Protein 2G0I (pdb70)

Solvent-accessible surface area: 10342 Å² total

B-factor: mean 22.36, std 9.4, range [7.79, 53.24]

Secondary structure (DSSP, 8-state):
--EEEEEEETTEEEEEEEE------HHHHHHHHHHHHH--HHHHHHHHS--PPEE---STT---EE-TT-TTTT-HHHHHHHHHHHHHHHHHHHH-TTT-EEE---/--EEEEEEETTEEEEEEEESTT--S-HHHHHHHHHHHHH--HHHHHHHHS--PPEE---GGG---EE-TT-TTTT-HHHHHHHHHHHHHHHHHHHH-TTT-EEE---

Foldseek 3Di:
DKEKEWEAEPRFTFKIKMFQLADDPPVLVVLSVLLVVLCVLQVCCVPPVVWHWDDDDRPPRDIMTGCPPTPCRVPPSNRVSVVVSVVSLVVCCVVPVVRYHYHYYD/DKEKEWEDEPRFTFKIKIFQLLDDPDDVLVVVSVLLVVLCVLQVCCVPPVVWHWDDDDNPPRDIMTGRPPPVCSVPPSNRVSVVVSVVSLVVCCVVCVVRYDYHYYD

Structure (mmCIF, N/CA/C/O backbone):
data_2G0I
#
_entry.id   2G0I
#
_cell.length_a   46.617
_cell.length_b   60.995
_cell.length_c   85.099
_cell.angle_alpha   90.00
_cell.angle_beta   90.00
_cell.angle_gamma   90.00
#
_symmetry.space_group_name_H-M   'P 21 21 21'
#
loop_
_entity.id
_entity.type
_entity.pdbx_description
1 polymer 'hypothetical protein SMU.848'
2 non-polymer 'CALCIUM ION'
3 non-polymer DI(HYDROXYETHYL)ETHER
4 water water
#
loop_
_atom_site.group_PDB
_atom_site.id
_atom_site.type_symbol
_atom_site.label_atom_id
_atom_site.label_alt_id
_atom_site.label_comp_id
_atom_site.label_asym_id
_atom_site.label_entity_id
_atom_site.label_seq_id
_atom_site.pdbx_PDB_ins_code
_atom_site.Cartn_x
_atom_site.Cartn_y
_atom_site.Cartn_z
_atom_site.occupancy
_atom_site.B_iso_or_equiv
_atom_site.auth_seq_id
_atom_site.auth_comp_id
_atom_site.auth_asym_id
_atom_site.auth_atom_id
_atom_site.pdbx_PDB_model_num
ATOM 1 N N . SER A 1 34 ? -18.019 -12.984 39.915 1.00 39.42 0 SER A N 1
ATOM 2 C CA . SER A 1 34 ? -18.322 -11.802 39.050 1.00 36.50 0 SER A CA 1
ATOM 3 C C . SER A 1 34 ? -18.986 -12.208 37.714 1.00 34.84 0 SER A C 1
ATOM 4 O O . SER A 1 34 ? -19.694 -13.228 37.650 1.00 32.69 0 SER A O 1
ATOM 15 N N . ILE A 1 36 ? -18.730 -12.286 33.203 1.00 24.70 2 ILE A N 1
ATOM 16 C CA . ILE A 1 36 ? -18.014 -12.105 31.946 1.00 21.37 2 ILE A CA 1
ATOM 17 C C . ILE A 1 36 ? -18.997 -11.580 30.907 1.00 20.09 2 ILE A C 1
ATOM 18 O O . ILE A 1 36 ? -20.075 -12.120 30.737 1.00 18.70 2 ILE A O 1
ATOM 23 N N . GLN A 1 37 ? -18.622 -10.507 30.231 1.00 19.33 3 GLN A N 1
ATOM 24 C CA . GLN A 1 37 ? -19.467 -9.957 29.179 1.00 18.80 3 GLN A CA 1
ATOM 25 C C . GLN A 1 37 ? -18.698 -10.004 27.885 1.00 15.85 3 GLN A C 1
ATOM 26 O O . GLN A 1 37 ? -17.545 -9.583 27.835 1.00 14.42 3 GLN A O 1
ATOM 32 N N . ALA A 1 38 ? -19.318 -10.550 26.847 1.00 14.43 4 ALA A N 1
ATOM 33 C CA . ALA A 1 38 ? -18.638 -10.677 25.551 1.00 12.70 4 ALA A CA 1
ATOM 34 C C . ALA A 1 38 ? -19.480 -9.967 24.529 1.00 13.41 4 ALA A C 1
ATOM 35 O O . ALA A 1 38 ? -20.684 -10.243 24.427 1.00 17.44 4 ALA A O 1
ATOM 37 N N . THR A 1 39 ? -18.848 -9.128 23.714 1.00 12.67 5 THR A N 1
ATOM 38 C CA . THR A 1 39 ? -19.563 -8.323 22.720 1.00 12.58 5 THR A CA 1
ATOM 39 C C . THR A 1 39 ? -18.931 -8.577 21.398 1.00 9.87 5 THR A C 1
ATOM 40 O O . THR A 1 39 ? -17.742 -8.286 21.212 1.00 11.32 5 THR A O 1
ATOM 44 N N . PHE A 1 40 ? -19.695 -9.170 20.493 1.00 12.01 6 PHE A N 1
ATOM 45 C CA . PHE A 1 40 ? -19.194 -9.468 19.160 1.00 11.86 6 PHE A CA 1
ATOM 46 C C . PHE A 1 40 ? -19.746 -8.417 18.190 1.00 14.93 6 PHE A C 1
ATOM 47 O O . PHE A 1 40 ? -20.917 -8.012 18.302 1.00 16.39 6 PHE A O 1
ATOM 55 N N . ILE A 1 41 ? -18.930 -8.032 17.206 1.00 12.07 7 ILE A N 1
ATOM 56 C CA . ILE A 1 41 ? -19.406 -7.148 16.160 1.00 15.35 7 ILE A CA 1
ATOM 57 C C . ILE A 1 41 ? -19.274 -7.898 14.863 1.00 13.94 7 ILE A C 1
ATOM 58 O O . ILE A 1 41 ? -18.187 -8.380 14.518 1.00 15.24 7 ILE A O 1
ATOM 63 N N . ARG A 1 42 ? -20.383 -7.998 14.137 1.00 15.33 8 ARG A N 1
ATOM 64 C CA . ARG A 1 42 ? -20.419 -8.614 12.831 1.00 18.36 8 ARG A CA 1
ATOM 65 C C . ARG A 1 42 ? -20.737 -7.512 11.798 1.00 19.57 8 ARG A C 1
ATOM 66 O O . ARG A 1 42 ? -21.671 -6.733 12.014 1.00 21.13 8 ARG A O 1
ATOM 74 N N . ARG A 1 43 ? -19.927 -7.393 10.744 1.00 18.82 9 ARG A N 1
ATOM 75 C CA . ARG A 1 43 ? -20.141 -6.339 9.720 1.00 20.98 9 ARG A CA 1
ATOM 76 C C . ARG A 1 43 ? -20.182 -6.977 8.360 1.00 22.06 9 ARG A C 1
ATOM 77 O O . ARG A 1 43 ? -19.270 -7.721 7.995 1.00 20.93 9 ARG A O 1
ATOM 85 N N . LYS A 1 44 ? -21.224 -6.668 7.588 1.00 25.02 10 LYS A N 1
ATOM 86 C CA . LYS A 1 44 ? -21.428 -7.277 6.261 1.00 27.38 10 LYS A CA 1
ATOM 87 C C . LYS A 1 44 ? -21.349 -8.828 6.281 1.00 26.70 10 LYS A C 1
ATOM 88 O O . LYS A 1 44 ? -20.795 -9.471 5.375 1.00 24.85 10 LYS A O 1
ATOM 94 N N . GLY A 1 45 ? -21.911 -9.423 7.330 1.00 26.25 11 GLY A N 1
ATOM 95 C CA . GLY A 1 45 ? -21.949 -10.866 7.443 1.00 23.96 11 GLY A CA 1
ATOM 96 C C . GLY A 1 45 ? -20.750 -11.542 8.094 1.00 25.14 11 GLY A C 1
ATOM 97 O O . GLY A 1 45 ? -20.865 -12.702 8.510 1.00 23.63 11 GLY A O 1
ATOM 98 N N . ILE A 1 46 ? -19.614 -10.841 8.185 1.00 22.01 12 ILE A N 1
ATOM 99 C CA . ILE A 1 46 ? -18.409 -11.412 8.798 1.00 18.71 12 ILE A CA 1
ATOM 100 C C . ILE A 1 46 ? -18.121 -10.908 10.223 1.00 18.37 12 ILE A C 1
ATOM 101 O O . ILE A 1 46 ? -18.348 -9.735 10.557 1.00 17.71 12 ILE A O 1
ATOM 106 N N . LEU A 1 47 ? -17.643 -11.819 11.069 1.00 16.34 13 LEU A N 1
ATOM 107 C CA . LEU A 1 47 ? -17.237 -11.454 12.421 1.00 14.09 13 LEU A CA 1
ATOM 108 C C . LEU A 1 47 ? -15.940 -10.661 12.331 1.00 14.23 13 LEU A C 1
ATOM 109 O O . LEU A 1 47 ? -14.989 -11.117 11.709 1.00 16.20 13 LEU A O 1
ATOM 114 N N . GLU A 1 48 ? -15.933 -9.497 12.979 1.00 14.34 14 GLU A N 1
ATOM 115 C CA . GLU A 1 48 ? -14.790 -8.575 12.968 1.00 15.63 14 GLU A CA 1
ATOM 116 C C . GLU A 1 48 ? -14.094 -8.356 14.294 1.00 14.62 14 GLU A C 1
ATOM 117 O O . GLU A 1 48 ? -12.868 -8.155 14.310 1.00 16.08 14 GLU A O 1
ATOM 123 N N . SER A 1 49 ? -14.843 -8.365 15.395 1.00 14.38 15 SER A N 1
ATOM 124 C CA . SER A 1 49 ? -14.208 -8.142 16.697 1.00 12.30 15 SER A CA 1
ATOM 125 C C . SER A 1 49 ? -14.946 -8.828 17.820 1.00 11.23 15 SER A C 1
ATOM 126 O O . SER A 1 49 ? -16.172 -9.042 17.740 1.00 11.26 15 SER A O 1
ATOM 129 N N . VAL A 1 50 ? -14.210 -9.144 18.882 1.00 10.30 16 VAL A N 1
ATOM 130 C CA . VAL A 1 50 ? -14.867 -9.474 20.149 1.00 11.24 16 VAL A CA 1
ATOM 131 C C . VAL A 1 50 ? -14.203 -8.724 21.305 1.00 12.78 16 VAL A C 1
ATOM 132 O O . VAL A 1 50 ? -12.974 -8.603 21.351 1.00 11.90 16 VAL A O 1
ATOM 136 N N . GLU A 1 51 ? -15.035 -8.173 22.181 1.00 14.12 17 GLU A N 1
ATOM 137 C CA . GLU A 1 51 ? -14.576 -7.519 23.381 1.00 18.26 17 GLU A CA 1
ATOM 138 C C . GLU A 1 51 ? -15.042 -8.291 24.590 1.00 17.16 17 GLU A C 1
ATOM 139 O O . GLU A 1 51 ? -16.249 -8.560 24.733 1.00 17.01 17 GLU A O 1
ATOM 145 N N . LEU A 1 52 ? -14.116 -8.655 25.470 1.00 16.69 18 LEU A N 1
ATOM 146 C CA . LEU A 1 52 ? -14.514 -9.355 26.684 1.00 16.80 18 LEU A CA 1
ATOM 147 C C . LEU A 1 52 ? -14.098 -8.593 27.929 1.00 18.36 18 LEU A C 1
ATOM 148 O O . LEU A 1 52 ? -12.972 -8.141 28.009 1.00 14.48 18 LEU A O 1
ATOM 153 N N . THR A 1 53 ? -14.982 -8.524 28.925 1.00 19.16 19 THR A N 1
ATOM 154 C CA . THR A 1 53 ? -14.602 -7.965 30.222 1.00 21.64 19 THR A CA 1
ATOM 155 C C . THR A 1 53 ? -14.914 -8.978 31.322 1.00 23.64 19 THR A C 1
ATOM 156 O O . THR A 1 53 ? -15.822 -9.773 31.179 1.00 18.98 19 THR A O 1
ATOM 160 N N . GLY A 1 54 ? -14.124 -8.999 32.398 1.00 24.76 20 GLY A N 1
ATOM 161 C CA . GLY A 1 54 ? -14.396 -9.934 33.495 1.00 30.10 20 GLY A CA 1
ATOM 162 C C . GLY A 1 54 ? -13.507 -11.160 33.551 1.00 31.94 20 GLY A C 1
ATOM 163 O O . GLY A 1 54 ? -13.536 -11.898 34.538 1.00 32.07 20 GLY A O 1
ATOM 164 N N . HIS A 1 55 ? -12.686 -11.362 32.518 1.00 35.99 21 HIS A N 1
ATOM 165 C CA . HIS A 1 55 ? -11.772 -12.516 32.448 1.00 37.79 21 HIS A CA 1
ATOM 166 C C . HIS A 1 55 ? -10.806 -12.631 33.654 1.00 39.08 21 HIS A C 1
ATOM 167 O O . HIS A 1 55 ? -10.311 -13.718 33.925 1.00 40.23 21 HIS A O 1
ATOM 174 N N . ALA A 1 56 ? -10.523 -11.526 34.351 1.00 40.06 22 ALA A N 1
ATOM 175 C CA . ALA A 1 56 ? -9.609 -11.571 35.516 1.00 42.24 22 ALA A CA 1
ATOM 176 C C . ALA A 1 56 ? -10.339 -11.483 36.857 1.00 42.51 22 ALA A C 1
ATOM 177 O O . ALA A 1 56 ? -11.046 -10.509 37.127 1.00 44.70 22 ALA A O 1
ATOM 179 N N . SER A 1 58 ? -11.867 -12.922 39.840 1.00 43.65 24 SER A N 1
ATOM 180 C CA . SER A 1 58 ? -12.334 -13.106 41.224 1.00 44.53 24 SER A CA 1
ATOM 181 C C . SER A 1 58 ? -13.818 -13.479 41.337 1.00 43.63 24 SER A C 1
ATOM 182 O O . SER A 1 58 ? -14.715 -12.666 41.078 1.00 44.26 24 SER A O 1
ATOM 185 N N . GLY A 1 59 ? -14.063 -14.719 41.739 1.00 42.35 25 GLY A N 1
ATOM 186 C CA . GLY A 1 59 ? -15.421 -15.189 42.042 1.00 39.05 25 GLY A CA 1
ATOM 187 C C . GLY A 1 59 ? -15.355 -16.481 42.829 1.00 35.96 25 GLY A C 1
ATOM 188 O O . GLY A 1 59 ? -14.286 -16.884 43.280 1.00 35.65 25 GLY A O 1
ATOM 189 N N . GLU A 1 60 ? -16.502 -17.124 42.998 1.00 33.33 26 GLU A N 1
ATOM 190 C CA . GLU A 1 60 ? -16.559 -18.459 43.549 1.00 31.71 26 GLU A CA 1
ATOM 191 C C . GLU A 1 60 ? -15.833 -19.431 42.612 1.00 30.76 26 GLU A C 1
ATOM 192 O O . GLU A 1 60 ? -15.392 -19.048 41.513 1.00 28.23 26 GLU A O 1
ATOM 198 N N . TYR A 1 61 ? -15.715 -20.676 43.066 1.00 27.18 27 TYR A N 1
ATOM 199 C CA . TYR A 1 61 ? -15.213 -21.778 42.256 1.00 26.00 27 TYR A CA 1
ATOM 200 C C . TYR A 1 61 ? -15.865 -21.872 40.849 1.00 24.99 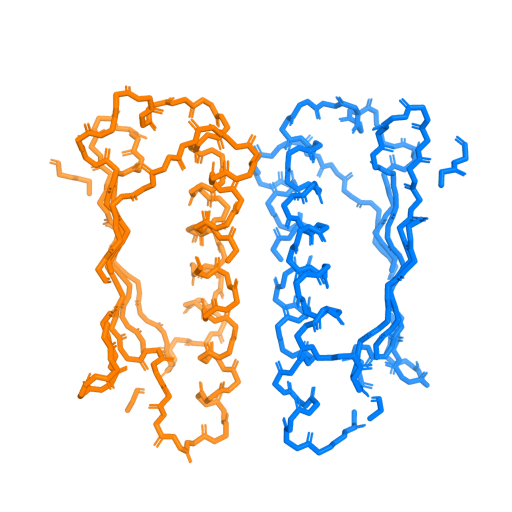27 TYR A C 1
ATOM 201 O O . TYR A 1 61 ? -15.149 -21.999 39.844 1.00 23.52 27 TYR A O 1
ATOM 210 N N . GLY A 1 62 ? -17.200 -21.841 40.813 1.00 22.23 28 GLY A N 1
ATOM 211 C CA . GLY A 1 62 ? -17.986 -21.915 39.586 1.00 21.13 28 GLY A CA 1
ATOM 212 C C . GLY A 1 62 ? -17.573 -20.846 38.587 1.00 21.64 28 GLY A C 1
ATOM 213 O O . GLY A 1 62 ? -17.551 -21.097 37.371 1.00 21.27 28 GLY A O 1
ATOM 214 N N . PHE A 1 63 ? -17.244 -19.656 39.090 1.00 20.78 29 PHE A N 1
ATOM 215 C CA . PHE A 1 63 ? -16.802 -18.585 38.210 1.00 21.81 29 PHE A CA 1
ATOM 216 C C . PHE A 1 63 ? -15.381 -18.811 37.711 1.00 22.63 29 PHE A C 1
ATOM 217 O O . PHE A 1 63 ? -15.076 -18.506 36.559 1.00 20.26 29 PHE A O 1
ATOM 225 N N . ASP A 1 64 ? -14.508 -19.303 38.586 1.00 21.18 30 ASP A N 1
ATOM 226 C CA . ASP A 1 64 ? -13.132 -19.681 38.181 1.00 21.77 30 ASP A CA 1
ATOM 227 C C . ASP A 1 64 ? -13.148 -20.665 37.017 1.00 18.74 30 ASP A C 1
ATOM 228 O O . ASP A 1 64 ? -12.300 -20.578 36.118 1.00 20.41 30 ASP A O 1
ATOM 233 N N . ILE A 1 65 ? -14.085 -21.608 37.055 1.00 15.70 31 ILE A N 1
ATOM 234 C CA . ILE A 1 65 ? -14.188 -22.664 36.032 1.00 17.94 31 ILE A CA 1
ATOM 235 C C . ILE A 1 65 ? -14.662 -22.036 34.717 1.00 16.61 31 ILE A C 1
ATOM 236 O O . ILE A 1 65 ? -14.090 -22.282 33.677 1.00 15.80 31 ILE A O 1
ATOM 241 N N . VAL A 1 66 ? -15.699 -21.210 34.787 1.00 17.24 32 VAL A N 1
ATOM 242 C CA . VAL A 1 66 ? -16.163 -20.449 33.600 1.00 18.13 32 VAL A CA 1
ATOM 243 C C . VAL A 1 66 ? -15.058 -19.528 33.040 1.00 16.98 32 VAL A C 1
ATOM 244 O O . VAL A 1 66 ? -14.832 -19.436 31.815 1.00 18.21 32 VAL A O 1
ATOM 248 N N . CYS A 1 67 ? -14.336 -18.853 33.915 1.00 15.66 33 CYS A N 1
ATOM 249 C CA A CYS A 1 67 ? -13.217 -18.019 33.494 0.50 15.61 33 CYS A CA 1
ATOM 250 C CA B CYS A 1 67 ? -13.262 -18.012 33.480 0.50 16.58 33 CYS A CA 1
ATOM 251 C C . CYS A 1 67 ? -12.182 -18.790 32.704 1.00 17.00 33 CYS A C 1
ATOM 252 O O . CYS A 1 67 ? -11.677 -18.309 31.691 1.00 15.03 33 CYS A O 1
ATOM 257 N N . ALA A 1 68 ? -11.829 -19.976 33.213 1.00 16.17 34 ALA A N 1
ATOM 258 C CA . ALA A 1 68 ? -10.873 -20.870 32.546 1.00 14.87 34 ALA A CA 1
ATOM 259 C C . ALA A 1 68 ? -11.383 -21.262 31.141 1.00 14.14 34 ALA A C 1
ATOM 260 O O . ALA A 1 68 ? -10.592 -21.250 30.177 1.00 13.42 34 ALA A O 1
ATOM 262 N N . ALA A 1 69 ? -12.668 -21.617 31.031 1.00 13.25 35 ALA A N 1
ATOM 263 C CA . ALA A 1 69 ? -13.263 -21.976 29.720 1.00 13.84 35 ALA A CA 1
ATOM 264 C C . ALA A 1 69 ? -13.163 -20.808 28.743 1.00 14.65 35 ALA A C 1
ATOM 265 O O . ALA A 1 69 ? -12.764 -20.990 27.604 1.00 13.97 35 ALA A O 1
ATOM 267 N N . VAL A 1 70 ? -13.492 -19.603 29.196 1.00 13.92 36 VAL A N 1
ATOM 268 C CA . VAL A 1 70 ? -13.471 -18.422 28.302 1.00 13.02 36 VAL A CA 1
ATOM 269 C C . VAL A 1 70 ? -12.035 -18.093 27.906 1.00 12.91 36 VAL A C 1
ATOM 270 O O . VAL A 1 70 ? -11.764 -17.840 26.728 1.00 14.79 36 VAL A O 1
ATOM 274 N N . SER A 1 71 ? -11.100 -18.118 28.869 1.00 12.49 37 SER A N 1
ATOM 275 C CA . SER A 1 71 ? -9.674 -17.805 28.570 1.00 13.20 37 SER A CA 1
ATOM 276 C C . SER A 1 71 ? -9.067 -18.817 27.583 1.00 11.45 37 SER A C 1
ATOM 277 O O . SER A 1 71 ? -8.336 -18.462 26.671 1.00 11.09 37 SER A O 1
ATOM 280 N N . THR A 1 72 ? -9.398 -20.072 27.797 1.00 11.55 38 THR A N 1
ATOM 281 C CA . THR A 1 72 ? -8.950 -21.120 26.899 1.00 11.84 38 THR A CA 1
ATOM 282 C C . THR A 1 72 ? -9.457 -20.922 25.477 1.00 10.99 38 THR A C 1
ATOM 283 O O . THR A 1 72 ? -8.663 -21.019 24.521 1.00 10.05 38 THR A O 1
ATOM 287 N N . LEU A 1 73 ? -10.748 -20.649 25.333 1.00 7.79 39 LEU A N 1
ATOM 288 C CA . LEU A 1 73 ? -11.332 -20.475 23.977 1.00 9.75 39 LEU A CA 1
ATOM 289 C C . LEU A 1 73 ? -10.711 -19.231 23.334 1.00 11.58 39 LEU A C 1
ATOM 290 O O . LE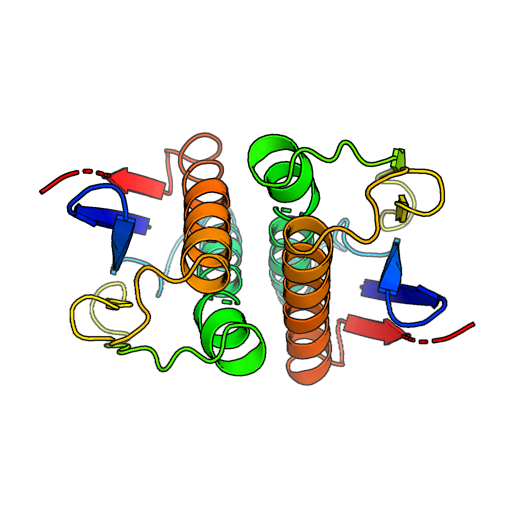U A 1 73 ? -10.367 -19.226 22.109 1.00 9.01 39 LEU A O 1
ATOM 295 N N . SER A 1 74 ? -10.554 -18.183 24.141 1.00 8.80 40 SER A N 1
ATOM 296 C CA . SER A 1 74 ? -10.004 -16.893 23.633 1.00 12.71 40 SER A CA 1
ATOM 297 C C . SER A 1 74 ? -8.587 -17.069 23.173 1.00 12.51 40 SER A C 1
ATOM 298 O O . SER A 1 74 ? -8.209 -16.611 22.077 1.00 10.66 40 SER A O 1
ATOM 309 N N . ASN A 1 76 ? -7.040 -19.876 22.336 1.00 10.85 42 ASN A N 1
ATOM 310 C CA . ASN A 1 76 ? -7.032 -20.776 21.184 1.00 11.90 42 ASN A CA 1
ATOM 311 C C . ASN A 1 76 ? -7.475 -20.103 19.863 1.00 12.42 42 ASN A C 1
ATOM 312 O O . ASN A 1 76 ? -6.916 -20.408 18.794 1.00 11.84 42 ASN A O 1
ATOM 317 N N . LEU A 1 77 ? -8.443 -19.186 19.931 1.00 12.23 43 LEU A N 1
ATOM 318 C CA . LEU A 1 77 ? -8.767 -18.377 18.740 1.00 11.47 43 LEU A CA 1
ATOM 319 C C . LEU A 1 77 ? -7.562 -17.589 18.225 1.00 12.72 43 LEU A C 1
ATOM 320 O O . LEU A 1 77 ? -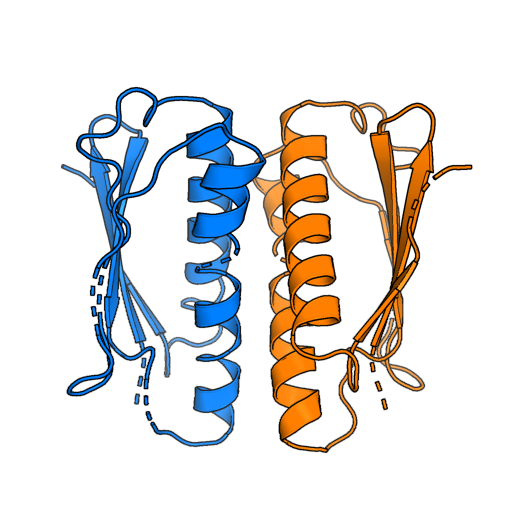7.256 -17.605 17.018 1.00 11.58 43 LEU A O 1
ATOM 325 N N . VAL A 1 78 ? -6.870 -16.889 19.128 1.00 10.82 44 VAL A N 1
ATOM 326 C CA . VAL A 1 78 ? -5.741 -16.051 18.712 1.00 11.51 44 VAL A CA 1
ATOM 327 C C . VAL A 1 78 ? -4.653 -16.915 18.124 1.00 10.86 44 VAL A C 1
ATOM 328 O O . VAL A 1 78 ? -4.085 -16.635 17.053 1.00 13.72 44 VAL A O 1
ATOM 332 N N . ASN A 1 79 ? -4.356 -17.990 18.829 1.00 13.11 45 ASN A N 1
ATOM 333 C CA . ASN A 1 79 ? -3.302 -18.910 18.398 1.00 13.61 45 ASN A CA 1
ATOM 334 C C . ASN A 1 79 ? -3.633 -19.645 17.092 1.00 14.24 45 ASN A C 1
ATOM 335 O O . ASN A 1 79 ? -2.801 -19.697 16.167 1.00 14.07 45 ASN A O 1
ATOM 340 N N . ALA A 1 80 ? -4.851 -20.157 16.996 1.00 13.71 46 ALA A N 1
ATOM 341 C CA . ALA A 1 80 ? -5.291 -20.845 15.777 1.00 13.79 46 ALA A CA 1
ATOM 342 C C . ALA A 1 80 ? -5.346 -19.873 14.577 1.00 11.72 46 ALA A C 1
ATOM 343 O O . ALA A 1 80 ? -4.974 -20.261 13.454 1.00 14.98 46 ALA A O 1
ATOM 345 N N . LEU A 1 81 ? -5.777 -18.623 14.803 1.00 11.11 47 LEU A N 1
ATOM 346 C CA . LEU A 1 81 ? -5.727 -17.607 13.739 1.00 12.97 47 LEU A CA 1
ATOM 347 C C . LEU A 1 81 ? -4.318 -17.455 13.205 1.00 14.86 47 LEU A C 1
ATOM 348 O O . LEU A 1 81 ? -4.103 -17.569 12.001 1.00 16.06 47 LEU A O 1
ATOM 353 N N . GLU A 1 82 ? -3.372 -17.218 14.097 1.00 16.07 48 GLU A N 1
ATOM 354 C CA . GLU A 1 82 ? -1.978 -17.012 13.701 1.00 19.62 48 GLU A CA 1
ATOM 355 C C . GLU A 1 82 ? -1.351 -18.242 13.027 1.00 20.23 48 GLU A C 1
ATOM 356 O O . GLU A 1 82 ? -0.809 -18.163 11.910 1.00 19.46 48 GLU A O 1
ATOM 358 N N . VAL A 1 83 ? -1.437 -19.378 13.703 1.00 18.88 49 VAL A N 1
ATOM 359 C CA . VAL A 1 83 ? -0.809 -20.640 13.263 1.00 19.75 49 VAL A CA 1
ATOM 360 C C . VAL A 1 83 ? -1.472 -21.319 12.070 1.00 19.89 49 VAL A C 1
ATOM 361 O O . VAL A 1 83 ? -0.782 -21.835 11.192 1.00 19.01 49 VAL A O 1
ATOM 365 N N . LEU A 1 84 ? -2.801 -21.329 12.042 1.00 17.92 50 LEU A N 1
ATOM 366 C CA . LEU A 1 84 ? -3.527 -22.144 11.082 1.00 18.81 50 LEU A CA 1
ATOM 367 C C . LEU A 1 84 ? -4.252 -21.363 10.005 1.00 18.98 50 LEU A C 1
ATOM 368 O O . LEU A 1 84 ? -4.628 -21.949 9.001 1.00 20.15 50 LEU A O 1
ATOM 373 N N . ALA A 1 85 ? -4.530 -20.076 10.235 1.00 18.49 51 ALA A N 1
ATOM 374 C CA . ALA A 1 85 ? -5.255 -19.319 9.243 1.00 19.95 51 ALA A CA 1
ATOM 375 C C . ALA A 1 85 ? -4.457 -18.155 8.687 1.00 20.61 51 ALA A C 1
ATOM 376 O O . ALA A 1 85 ? -5.047 -17.290 8.061 1.00 21.10 51 ALA A O 1
ATOM 378 N N . ASP A 1 86 ? -3.148 -18.114 8.951 1.00 22.14 52 ASP A N 1
ATOM 379 C CA . ASP A 1 86 ? -2.263 -17.064 8.411 1.00 26.55 52 ASP A CA 1
ATOM 380 C C . ASP A 1 86 ? -2.844 -15.679 8.687 1.00 25.85 52 ASP A C 1
ATOM 381 O O . ASP A 1 86 ? -2.902 -14.809 7.808 1.00 26.84 52 ASP A O 1
ATOM 386 N N . CYS A 1 87 ? -3.283 -15.468 9.921 1.00 25.54 53 CYS A N 1
ATOM 387 C CA . CYS A 1 87 ? -3.990 -14.240 10.249 1.00 25.37 53 CYS A CA 1
ATOM 388 C C . CYS A 1 87 ? -3.342 -13.545 11.442 1.00 27.77 53 CYS A C 1
ATOM 389 O O . CYS A 1 87 ? -3.327 -14.089 12.546 1.00 30.71 53 CYS A O 1
ATOM 392 N N . THR A 1 88 ? -2.795 -12.352 11.189 1.00 29.69 54 THR A N 1
ATOM 393 C CA . THR A 1 88 ? -2.243 -11.473 12.221 1.00 30.81 54 THR A CA 1
ATOM 394 C C . THR A 1 88 ? -3.395 -10.845 13.016 1.00 27.60 54 THR A C 1
ATOM 395 O O . THR A 1 88 ? -4.293 -10.272 12.436 1.00 30.03 54 THR A O 1
ATOM 399 N N . VAL A 1 89 ? -3.431 -11.024 14.324 1.00 24.07 55 VAL A N 1
ATOM 400 C CA . VAL A 1 89 ? -4.537 -10.458 15.095 1.00 19.98 55 VAL A CA 1
ATOM 401 C C . VAL A 1 89 ? -4.113 -9.189 15.806 1.00 18.10 55 VAL A C 1
ATOM 402 O O . VAL A 1 89 ? -2.984 -9.113 16.290 1.00 17.02 55 VAL A O 1
ATOM 406 N N . SER A 1 90 ? -5.007 -8.199 15.893 1.00 15.44 56 SER A N 1
ATOM 407 C CA . SER A 1 90 ? -4.802 -7.120 16.837 1.00 14.82 56 SER A CA 1
ATOM 408 C C . SER A 1 90 ? -5.451 -7.539 18.168 1.00 15.36 56 SER A C 1
ATOM 409 O O . SER A 1 90 ? -6.623 -8.016 18.194 1.00 15.79 56 SER A O 1
ATOM 412 N N . LEU A 1 91 ? -4.701 -7.384 19.258 1.00 12.94 57 LEU A N 1
ATOM 413 C CA . LEU A 1 91 ? -5.155 -7.870 20.593 1.00 12.95 57 LEU A CA 1
ATOM 414 C C . LEU A 1 91 ? -4.730 -6.868 21.648 1.00 15.59 57 LEU A C 1
ATOM 415 O O . LEU A 1 91 ? -3.5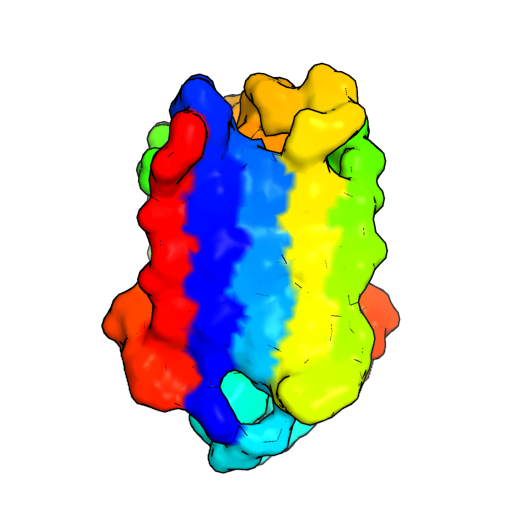30 -6.545 21.734 1.00 13.76 57 LEU A O 1
ATOM 420 N N . GLN A 1 92 ? -5.726 -6.314 22.365 1.00 15.84 58 GLN A N 1
ATOM 421 C CA A GLN A 1 92 ? -5.490 -5.491 23.546 0.50 17.46 58 GLN A CA 1
ATOM 422 C CA B GLN A 1 92 ? -5.525 -5.458 23.549 0.50 16.80 58 GLN A CA 1
ATOM 423 C C . GLN A 1 92 ? -5.940 -6.276 24.770 1.00 17.72 58 GLN A C 1
ATOM 424 O O . GLN A 1 92 ? -7.028 -6.846 24.792 1.00 16.56 58 GLN A O 1
ATOM 443 N N . ASP A 1 94 ? -5.763 -6.256 29.275 1.00 24.17 60 ASP A N 1
ATOM 444 C CA . ASP A 1 94 ? -5.314 -5.699 30.553 1.00 27.87 60 ASP A CA 1
ATOM 445 C C . ASP A 1 94 ? -5.995 -6.393 31.725 1.00 29.94 60 ASP A C 1
ATOM 446 O O . ASP A 1 94 ? -7.056 -6.987 31.558 1.00 25.89 60 ASP A O 1
ATOM 451 N N . GLU A 1 95 ? -5.354 -6.359 32.895 1.00 32.57 61 GLU A N 1
ATOM 452 C CA . GLU A 1 95 ? -5.833 -7.105 34.074 1.00 36.61 61 GLU A CA 1
ATOM 453 C C . GLU A 1 95 ? -6.649 -6.250 35.035 1.00 37.54 61 GLU A C 1
ATOM 454 O O . GLU A 1 95 ? -7.087 -6.728 36.085 1.00 40.28 61 GLU A O 1
ATOM 460 N N . PHE A 1 96 ? -6.849 -4.990 34.676 1.00 39.23 62 PHE A N 1
ATOM 461 C CA . PHE A 1 96 ? -7.474 -4.015 35.565 1.00 40.58 62 PHE A CA 1
ATOM 462 C C . PHE A 1 96 ? -8.977 -4.139 35.707 1.00 41.08 62 PHE A C 1
ATOM 463 O O . PHE A 1 96 ? -9.675 -4.505 34.750 1.00 39.61 62 PHE A O 1
ATOM 464 N N . ASP A 1 97 ? -9.460 -3.803 36.911 1.00 41.27 63 ASP A N 1
ATOM 465 C CA . ASP A 1 97 ? -10.892 -3.804 37.269 1.00 40.94 63 ASP A CA 1
ATOM 466 C C . ASP A 1 97 ? -11.710 -4.863 36.506 1.00 38.47 63 ASP A C 1
ATOM 467 O O . ASP A 1 97 ? -12.550 -4.536 35.668 1.00 38.71 63 ASP A O 1
ATOM 472 N N . GLY A 1 98 ? -11.434 -6.134 36.788 1.00 35.27 64 GLY A N 1
ATOM 473 C CA . GLY A 1 98 ? -12.152 -7.228 36.149 1.00 32.11 64 GLY A CA 1
ATOM 474 C C . GLY A 1 98 ? -11.463 -7.794 34.906 1.00 31.26 64 GLY A C 1
ATOM 475 O O . GLY A 1 98 ? -11.684 -8.958 34.535 1.00 28.54 64 GLY A O 1
ATOM 476 N N . GLY A 1 99 ? -10.632 -6.979 34.262 1.00 27.62 65 GLY A N 1
ATOM 477 C CA . GLY A 1 99 ? -9.862 -7.463 33.106 1.00 25.69 65 GLY A CA 1
ATOM 478 C C . GLY A 1 99 ? -10.579 -7.101 31.822 1.00 24.68 65 GLY A C 1
ATOM 479 O O . GLY A 1 99 ? -11.813 -6.976 31.794 1.00 22.98 65 GLY A O 1
ATOM 480 N N . TYR A 1 100 ? -9.807 -6.917 30.758 1.00 21.57 66 TYR A N 1
ATOM 481 C CA . TYR A 1 100 ? -10.350 -6.509 29.464 1.00 20.17 66 TYR A CA 1
ATOM 482 C C . TYR A 1 100 ? -9.562 -7.208 28.357 1.00 21.00 66 TYR A C 1
ATOM 483 O O . TYR A 1 100 ? -8.338 -7.351 28.446 1.00 17.50 66 TYR A O 1
ATOM 500 N N . LYS A 1 102 ? -9.734 -7.376 23.896 1.00 15.58 68 LYS A N 1
ATOM 501 C CA . LYS A 1 102 ? -10.361 -7.131 22.596 1.00 15.56 68 LYS A CA 1
ATOM 502 C C . LYS A 1 102 ? -9.512 -7.737 21.470 1.00 16.22 68 LYS A C 1
ATOM 503 O O . LYS A 1 102 ? -8.320 -7.398 21.338 1.00 14.27 68 LYS A O 1
ATOM 509 N N . ILE A 1 103 ? -10.131 -8.628 20.682 1.00 12.93 69 ILE A N 1
ATOM 510 C CA . ILE A 1 103 ? -9.542 -9.210 19.504 1.00 13.45 69 ILE A CA 1
ATOM 511 C C . ILE A 1 103 ? -10.232 -8.497 18.362 1.00 12.56 69 ILE A C 1
ATOM 512 O O . ILE A 1 103 ? -11.462 -8.539 18.246 1.00 12.57 69 ILE A O 1
ATOM 517 N N . ASP A 1 104 ? -9.447 -7.826 17.538 1.00 14.27 70 ASP A N 1
ATOM 518 C CA . ASP A 1 104 ? -10.000 -6.995 16.483 1.00 16.56 70 ASP A CA 1
ATOM 519 C C . ASP A 1 104 ? -9.364 -7.299 15.122 1.00 18.00 70 ASP A C 1
ATOM 520 O O . ASP A 1 104 ? -8.157 -7.150 14.943 1.00 18.04 70 ASP A O 1
ATOM 525 N N . LEU A 1 105 ? -10.182 -7.779 14.181 1.00 16.50 71 LEU A N 1
ATOM 526 C CA . LEU A 1 105 ? -9.758 -8.054 12.824 1.00 17.75 71 LEU A CA 1
ATOM 527 C C . LEU A 1 105 ? -10.195 -6.964 11.848 1.00 17.75 71 LEU A C 1
ATOM 528 O O . LEU A 1 105 ? -9.999 -7.112 10.654 1.00 18.85 71 LEU A O 1
ATOM 533 N N . SER A 1 106 ? -10.793 -5.885 12.348 1.00 20.36 72 SER A N 1
ATOM 534 C CA . SER A 1 106 ? -11.420 -4.874 11.469 1.00 23.33 72 SER A CA 1
ATOM 535 C C . SER A 1 106 ? -10.492 -4.342 10.388 1.00 24.40 72 SER A C 1
ATOM 536 O O . SER A 1 106 ? -10.933 -4.090 9.264 1.00 23.83 72 SER A O 1
ATOM 539 N N . TYR A 1 107 ? -9.204 -4.211 10.710 1.00 26.26 73 TYR A N 1
ATOM 540 C CA . TYR A 1 107 ? -8.192 -3.677 9.780 1.00 29.23 73 TYR A CA 1
ATOM 541 C C . TYR A 1 107 ? -7.305 -4.748 9.161 1.00 28.92 73 TYR A C 1
ATOM 542 O O . TYR A 1 107 ? -6.361 -4.441 8.429 1.00 29.10 73 TYR A O 1
ATOM 551 N N . ILE A 1 108 ? -7.623 -6.010 9.438 1.00 26.87 74 ILE A N 1
ATOM 552 C CA . ILE A 1 108 ? -6.799 -7.114 8.956 1.00 26.20 74 ILE A CA 1
ATOM 553 C C . ILE A 1 108 ? -7.240 -7.529 7.558 1.00 27.64 74 ILE A C 1
ATOM 554 O O . ILE A 1 108 ? -8.425 -7.716 7.293 1.00 25.73 74 ILE A O 1
ATOM 559 N N . THR A 1 109 ? -6.248 -7.662 6.679 1.00 29.51 75 THR A N 1
ATOM 560 C CA . THR A 1 109 ? -6.451 -7.768 5.232 1.00 30.80 75 THR A CA 1
ATOM 561 C C . THR A 1 109 ? -7.271 -9.006 4.841 1.00 30.54 75 THR A C 1
ATOM 562 O O . THR A 1 109 ? -8.124 -8.970 3.946 1.00 29.37 75 THR A O 1
ATOM 566 N N . ASN A 1 110 ? -7.014 -10.107 5.526 1.00 27.82 76 ASN A N 1
ATOM 567 C CA . ASN A 1 110 ? -7.702 -11.329 5.178 1.00 27.01 76 ASN A CA 1
ATOM 568 C C . ASN A 1 110 ? -8.756 -11.716 6.224 1.00 25.38 76 ASN A C 1
ATOM 569 O O . ASN A 1 110 ? -9.023 -12.897 6.423 1.00 22.69 76 ASN A O 1
ATOM 574 N N . LYS A 1 111 ? -9.337 -10.706 6.876 1.00 23.00 77 LYS A N 1
ATOM 575 C CA . LYS A 1 111 ? -10.443 -10.897 7.823 1.00 22.04 77 LYS A CA 1
ATOM 576 C C . LYS A 1 111 ? -11.616 -11.707 7.268 1.00 22.99 77 LYS A C 1
ATOM 577 O O . LYS A 1 111 ? -12.265 -12.424 8.026 1.00 21.10 77 LYS A O 1
ATOM 583 N N . SER A 1 112 ? -11.887 -11.643 5.956 1.00 21.46 78 SER A N 1
ATOM 584 C CA . SER A 1 112 ? -13.066 -12.339 5.424 1.00 21.76 78 SER A CA 1
ATOM 585 C C . SER A 1 112 ? -12.718 -13.747 4.882 1.00 22.27 78 SER A C 1
ATOM 586 O O . SER A 1 112 ? -13.566 -14.453 4.317 1.00 24.02 78 SER A O 1
ATOM 589 N N . ASP A 1 113 ? -11.469 -14.149 5.092 1.00 21.20 79 ASP A N 1
ATOM 590 C CA A ASP A 1 113 ? -10.999 -15.466 4.725 0.60 20.90 79 ASP A CA 1
ATOM 591 C CA B ASP A 1 113 ? -10.993 -15.476 4.722 0.40 20.23 79 ASP A CA 1
ATOM 592 C C . ASP A 1 113 ? -11.868 -16.544 5.376 1.00 20.99 79 ASP A C 1
ATOM 593 O O . ASP A 1 113 ? -12.273 -16.418 6.537 1.00 19.06 79 ASP A O 1
ATOM 602 N N . GLU A 1 114 ? -12.146 -17.603 4.623 1.00 19.61 80 GLU A N 1
ATOM 603 C CA . GLU A 1 114 ? -12.898 -18.731 5.101 1.00 19.72 80 GLU A CA 1
ATOM 604 C C . GLU A 1 114 ? -12.317 -19.413 6.348 1.00 17.98 80 GLU A C 1
ATOM 605 O O . GLU A 1 114 ? -13.067 -19.819 7.231 1.00 16.51 80 GLU A O 1
ATOM 611 N N . LYS A 1 115 ? -11.006 -19.561 6.426 1.00 17.01 81 LYS A N 1
ATOM 612 C CA . LYS A 1 115 ? -10.427 -20.230 7.611 1.00 16.14 81 LYS A CA 1
ATOM 613 C C . LYS A 1 115 ? -10.518 -19.306 8.810 1.00 17.23 81 LYS A C 1
ATOM 614 O O . LYS A 1 115 ? -10.774 -19.763 9.926 1.00 16.98 81 LYS A O 1
ATOM 620 N N . VAL A 1 116 ? -10.296 -18.014 8.576 1.00 13.97 82 VAL A N 1
ATOM 621 C CA . VAL A 1 116 ? -10.403 -17.007 9.615 1.00 15.65 82 VAL A CA 1
ATOM 622 C C . VAL A 1 116 ? -11.816 -17.005 10.207 1.00 15.76 82 VAL A C 1
ATOM 623 O O . VAL A 1 116 ? -11.979 -17.068 11.428 1.00 13.57 82 VAL A O 1
ATOM 627 N N . GLN A 1 117 ? -12.826 -16.957 9.330 1.00 14.30 83 GLN A N 1
ATOM 628 C CA . GLN A 1 117 ? -14.213 -16.854 9.732 1.00 15.40 83 GLN A CA 1
ATOM 629 C C . GLN A 1 117 ? -14.698 -18.139 10.394 1.00 13.79 83 GLN A C 1
ATOM 630 O O . GLN A 1 117 ? -15.452 -18.085 11.346 1.00 12.44 83 GLN A O 1
ATOM 636 N N . LEU A 1 118 ? -14.162 -19.275 9.971 1.00 11.65 84 LEU A N 1
ATOM 637 C CA . LEU A 1 118 ? -14.521 -20.532 10.605 1.00 12.38 84 LEU A CA 1
ATOM 638 C C . LEU A 1 118 ? -14.079 -20.584 12.046 1.00 11.59 84 LEU A C 1
ATOM 639 O O . LEU A 1 118 ? -14.852 -21.001 12.899 1.00 13.03 84 LEU A O 1
ATOM 644 N N . LEU A 1 119 ? -12.819 -20.233 12.293 1.00 9.52 85 LEU A N 1
ATOM 645 C CA . LEU A 1 119 ? -12.280 -20.230 13.647 1.00 9.74 85 LEU A CA 1
ATOM 646 C C . LEU A 1 119 ? -13.038 -19.219 14.521 1.00 10.08 85 LEU A C 1
ATOM 647 O O . LEU A 1 119 ? -13.374 -19.499 15.678 1.00 11.18 85 LEU A O 1
ATOM 652 N N . PHE A 1 120 ? -13.349 -18.057 13.953 1.00 10.47 86 PHE A N 1
ATOM 653 C CA . PHE A 1 120 ? -14.075 -17.032 14.695 1.00 12.21 86 PHE A CA 1
ATOM 654 C C . PHE A 1 120 ? -15.495 -17.517 15.033 1.00 10.98 86 PHE A C 1
ATOM 655 O O . PHE A 1 120 ? -15.982 -17.319 16.147 1.00 13.85 86 PHE A O 1
ATOM 663 N N . GLU A 1 121 ? -16.170 -18.136 14.064 1.00 13.31 87 GLU A N 1
ATOM 664 C CA . GLU A 1 121 ? -17.500 -18.708 14.307 1.00 12.95 87 GLU A CA 1
ATOM 665 C C . GLU A 1 121 ? -17.466 -19.779 15.380 1.00 11.91 87 GLU A C 1
ATOM 666 O O . GLU A 1 121 ? -18.400 -19.851 16.165 1.00 10.58 87 GLU A O 1
ATOM 672 N N . ALA A 1 122 ? -16.435 -20.637 15.366 1.00 11.47 88 ALA A N 1
ATOM 673 C CA . ALA A 1 122 ? -16.292 -21.696 16.404 1.00 11.02 88 ALA A CA 1
ATOM 674 C C . ALA A 1 122 ? -16.151 -21.053 17.772 1.00 8.98 88 ALA A C 1
ATOM 675 O O . ALA A 1 122 ? -16.726 -21.517 18.737 1.00 9.85 88 ALA A O 1
ATOM 677 N N . PHE A 1 123 ? -15.341 -20.007 17.850 1.00 9.95 89 PHE A N 1
ATOM 678 C CA . PHE A 1 123 ? -15.155 -19.271 19.093 1.00 10.11 89 PHE A CA 1
ATOM 679 C C . PHE A 1 123 ? -16.523 -18.719 19.553 1.00 10.05 89 PHE A C 1
ATOM 680 O O . PHE A 1 123 ? -16.897 -18.860 20.705 1.00 9.95 89 PHE A O 1
ATOM 688 N N . LEU A 1 124 ? -17.256 -18.109 18.633 1.00 9.13 90 LEU A N 1
ATOM 689 C CA . LEU A 1 124 ? -18.579 -17.559 18.943 1.00 11.95 90 LEU A CA 1
ATOM 690 C C . LEU A 1 124 ? -19.542 -18.643 19.461 1.00 9.99 90 LEU A C 1
ATOM 691 O O . LEU A 1 124 ? -20.329 -18.408 20.405 1.00 11.19 90 LEU A O 1
ATOM 696 N N . LEU A 1 125 ? -19.468 -19.815 18.841 1.00 12.20 91 LEU A N 1
ATOM 697 C CA . LEU A 1 125 ? -20.261 -20.952 19.279 1.00 14.69 91 LEU A CA 1
ATOM 698 C C . LEU A 1 125 ? -19.957 -21.331 20.717 1.00 13.14 91 LEU A C 1
ATOM 699 O O . LEU A 1 125 ? -20.871 -21.568 21.490 1.00 13.14 91 LEU A O 1
ATOM 704 N N . GLY A 1 126 ? -18.685 -21.419 21.076 1.00 12.95 92 GLY A N 1
ATOM 705 C CA . GLY A 1 126 ? -18.313 -21.795 22.450 1.00 13.35 92 GLY A CA 1
ATOM 706 C C . GLY A 1 126 ? -18.746 -20.807 23.516 1.00 13.88 92 GLY A C 1
ATOM 707 O O . GLY A 1 126 ? -19.233 -21.214 24.616 1.00 14.23 92 GLY A O 1
ATOM 708 N N . ILE A 1 127 ? -18.558 -19.520 23.210 1.00 10.48 93 ILE A N 1
ATOM 709 C CA . ILE A 1 127 ? -18.988 -18.419 24.084 1.00 11.08 93 ILE A CA 1
ATOM 710 C C . ILE A 1 127 ? -20.510 -18.440 24.227 1.00 11.51 93 ILE A C 1
ATOM 711 O O . ILE A 1 127 ? -21.037 -18.298 25.349 1.00 12.77 93 ILE A O 1
ATOM 716 N N . THR A 1 128 ? -21.207 -18.615 23.114 1.00 10.53 94 THR A N 1
ATOM 717 C CA . THR A 1 128 ? -22.678 -18.691 23.138 1.00 13.60 94 THR A CA 1
ATOM 718 C C . THR A 1 128 ? -23.125 -19.874 24.013 1.00 15.62 94 THR A C 1
ATOM 719 O O . THR A 1 128 ? -23.994 -19.706 24.886 1.00 15.70 94 THR A O 1
ATOM 723 N N . ASN A 1 129 ? -22.497 -21.044 23.859 1.00 15.56 95 ASN A N 1
ATOM 724 C CA A ASN A 1 129 ? -22.853 -22.165 24.733 0.50 17.26 95 ASN A CA 1
ATOM 725 C CA B ASN A 1 129 ? -22.777 -22.205 24.746 0.50 17.92 95 ASN A CA 1
ATOM 726 C C . ASN A 1 129 ? -22.643 -21.898 26.232 1.00 16.96 95 ASN A C 1
ATOM 727 O O . ASN A 1 129 ? -23.496 -22.270 27.068 1.00 17.41 95 ASN A O 1
ATOM 736 N N . LEU A 1 130 ? -21.562 -21.221 26.585 1.00 17.08 96 LEU A N 1
ATOM 737 C CA . LEU A 1 130 ? -21.340 -20.795 27.967 1.00 18.59 96 LEU A CA 1
ATOM 738 C C . LEU A 1 130 ? -22.384 -19.793 28.460 1.00 18.62 96 LEU A C 1
ATOM 739 O O . LEU A 1 130 ? -22.846 -19.898 29.584 1.00 19.63 96 LEU A O 1
ATOM 744 N N . ALA A 1 131 ? -22.721 -18.809 27.628 1.00 17.57 97 ALA A N 1
ATOM 745 C CA . ALA A 1 131 ? -23.823 -17.884 27.916 1.00 19.00 97 ALA A CA 1
ATOM 746 C C . ALA A 1 131 ? -25.149 -18.606 28.189 1.00 18.75 97 ALA A C 1
ATOM 747 O O . ALA A 1 131 ? -25.927 -18.178 29.043 1.00 21.14 97 ALA A O 1
ATOM 749 N N . GLU A 1 132 ? -25.419 -19.678 27.452 1.00 20.40 98 GLU A N 1
ATOM 750 C CA . GLU A 1 132 ? -26.670 -20.444 27.574 1.00 21.39 98 GLU A CA 1
ATOM 751 C C . GLU A 1 132 ? -26.689 -21.336 28.811 1.00 21.59 98 GLU A C 1
ATOM 752 O O . GLU A 1 132 ? -27.712 -21.487 29.480 1.00 21.95 98 GLU A O 1
ATOM 758 N N . ASN A 1 133 ? -25.541 -21.919 29.103 1.00 21.41 99 ASN A N 1
ATOM 759 C CA . ASN A 1 133 ? -25.393 -22.889 30.159 1.00 22.30 99 ASN A CA 1
ATOM 760 C C . ASN A 1 133 ? -25.107 -22.226 31.470 1.00 21.44 99 ASN A C 1
ATOM 761 O O . ASN A 1 133 ? -25.484 -22.753 32.519 1.00 19.92 99 ASN A O 1
ATOM 766 N N . SER A 1 134 ? -24.433 -21.078 31.415 1.00 19.48 100 SER A N 1
ATOM 767 C CA . SER A 1 134 ? -23.989 -20.348 32.609 1.00 20.34 100 SER A CA 1
ATOM 768 C C . SER A 1 134 ? -24.350 -18.845 32.617 1.00 19.71 100 SER A C 1
ATOM 769 O O . SER A 1 134 ? -23.478 -18.018 32.828 1.00 17.75 100 SER A O 1
ATOM 772 N N . PRO A 1 135 ? -25.641 -18.497 32.426 1.00 21.17 101 PRO A N 1
ATOM 773 C CA . PRO A 1 135 ? -26.064 -17.091 32.375 1.00 21.44 101 PRO A CA 1
ATOM 774 C C . PRO A 1 135 ? -25.767 -16.309 33.652 1.00 22.85 101 PRO A C 1
ATOM 775 O O . PRO A 1 135 ? -25.624 -15.082 33.613 1.00 20.91 101 PRO A O 1
ATOM 779 N N . GLU A 1 136 ? -25.633 -17.013 34.779 1.00 21.71 102 GLU A N 1
ATOM 780 C CA . GLU A 1 136 ? -25.272 -16.345 36.014 1.00 23.16 102 GLU A CA 1
ATOM 781 C C . GLU A 1 136 ? -23.848 -15.780 35.971 1.00 22.47 102 GLU A C 1
ATOM 782 O O . GLU A 1 136 ? -23.492 -14.877 36.777 1.00 21.13 102 GLU A O 1
ATOM 788 N N . PHE A 1 137 ? -23.042 -16.273 35.020 1.00 19.09 103 PHE A N 1
ATOM 789 C CA . PHE A 1 137 ? -21.636 -15.883 34.930 1.00 19.74 103 PHE A CA 1
ATOM 790 C C . PHE A 1 137 ? -21.206 -15.266 33.577 1.00 17.14 103 PHE A C 1
ATOM 791 O O . PHE A 1 137 ? -20.128 -14.683 33.490 1.00 17.73 103 PHE A O 1
ATOM 799 N N . VAL A 1 138 ? -22.021 -15.426 32.541 1.00 18.78 104 VAL A N 1
ATOM 800 C CA . VAL A 1 138 ? -21.627 -14.975 31.196 1.00 17.99 104 VAL A CA 1
ATOM 801 C C . VAL A 1 138 ? -22.791 -14.326 30.493 1.00 17.68 104 VAL A C 1
ATOM 802 O O . VAL A 1 138 ? -23.862 -14.887 30.457 1.00 18.60 104 VAL A O 1
ATOM 806 N N . THR A 1 139 ? -22.555 -13.172 29.881 1.00 16.46 105 THR A N 1
ATOM 807 C CA . THR A 1 139 ? -23.587 -12.518 29.062 1.00 16.38 105 THR A CA 1
ATOM 808 C C . THR A 1 139 ? -22.964 -12.197 27.728 1.00 16.21 105 THR A C 1
ATOM 809 O O . THR A 1 139 ? -21.860 -11.667 27.711 1.00 18.07 105 THR A O 1
ATOM 813 N N . ALA A 1 140 ? -23.673 -12.505 26.637 1.00 15.25 106 ALA A N 1
ATOM 814 C CA . ALA A 1 140 ? -23.171 -12.269 25.266 1.00 16.28 106 ALA A CA 1
ATOM 815 C C . ALA A 1 140 ? -24.054 -11.302 24.509 1.00 17.43 106 ALA A C 1
ATOM 816 O O . ALA A 1 140 ? -25.302 -11.402 24.584 1.00 16.82 106 ALA A O 1
ATOM 818 N N . LYS A 1 141 ? -23.415 -10.383 23.765 1.00 15.17 107 LYS A N 1
ATOM 819 C CA . LYS A 1 141 ? -24.094 -9.537 22.795 1.00 16.48 107 LYS A CA 1
ATOM 820 C C . LYS A 1 141 ? -23.445 -9.750 21.463 1.00 16.79 107 LYS A C 1
ATOM 821 O O . LYS A 1 141 ? -22.210 -9.678 21.322 1.00 13.38 107 LYS A O 1
ATOM 827 N N . ILE A 1 142 ? -24.288 -10.009 20.476 1.00 16.10 108 ILE A N 1
ATOM 828 C CA . ILE A 1 142 ? -23.861 -10.035 19.093 1.00 19.72 108 ILE A CA 1
ATOM 829 C C . ILE A 1 142 ? -24.524 -8.866 18.400 1.00 21.67 108 ILE A C 1
ATOM 830 O O . ILE A 1 142 ? -25.750 -8.750 18.431 1.00 18.64 108 ILE A O 1
ATOM 843 N N . THR A 1 144 ? -24.838 -6.639 14.823 1.00 33.23 110 THR A N 1
ATOM 844 C CA . THR A 1 144 ? -24.520 -6.429 13.419 1.00 37.18 110 THR A CA 1
ATOM 845 C C . THR A 1 144 ? -24.366 -4.938 13.180 1.00 40.27 110 THR A C 1
ATOM 846 O O . THR A 1 144 ? -25.114 -4.130 13.735 1.00 42.76 110 THR A O 1
ATOM 850 N N . GLN A 1 145 ? -23.376 -4.571 12.375 1.00 43.00 111 GLN A N 1
ATOM 851 C CA . GLN A 1 145 ? -23.222 -3.198 11.932 1.00 44.50 111 GLN A CA 1
ATOM 852 C C . GLN A 1 145 ? -23.010 -3.170 10.425 1.00 45.63 111 GLN A C 1
ATOM 853 O O . GLN A 1 145 ? -23.220 -4.178 9.738 1.00 46.99 111 GLN A O 1
ATOM 860 N N . SER B 1 34 ? -3.580 -37.644 39.300 1.00 39.93 0 SER B N 1
ATOM 861 C CA . SER B 1 34 ? -4.489 -37.155 38.209 1.00 37.93 0 SER B CA 1
ATOM 862 C C . SER B 1 34 ? -3.743 -36.494 37.040 1.00 36.97 0 SER B C 1
ATOM 863 O O . SER B 1 34 ? -2.878 -35.613 37.226 1.00 35.47 0 SER B O 1
ATOM 874 N N . ILE B 1 36 ? -4.318 -35.755 32.608 1.00 21.71 2 ILE B N 1
ATOM 875 C CA . ILE B 1 36 ? -5.069 -35.899 31.344 1.00 18.33 2 ILE B CA 1
ATOM 876 C C . ILE B 1 36 ? -4.109 -36.453 30.298 1.00 14.65 2 ILE B C 1
ATOM 877 O O . ILE B 1 36 ? -3.017 -35.940 30.139 1.00 14.52 2 ILE B O 1
ATOM 882 N N . GLN B 1 37 ? -4.511 -37.507 29.580 1.00 16.55 3 GLN B N 1
ATOM 883 C CA . GLN B 1 37 ? -3.721 -38.048 28.486 1.00 18.17 3 GLN B CA 1
ATOM 884 C C . GLN B 1 37 ? -4.548 -37.946 27.202 1.00 16.40 3 GLN B C 1
ATOM 885 O O . GLN B 1 37 ? -5.662 -38.440 27.152 1.00 17.70 3 GLN B O 1
ATOM 891 N N . ALA B 1 38 ? -4.005 -37.261 26.208 1.00 13.90 4 ALA B N 1
ATOM 892 C CA . ALA B 1 38 ? -4.615 -37.179 24.903 1.00 12.90 4 ALA B CA 1
ATOM 893 C C . ALA B 1 38 ? -3.762 -37.928 23.854 1.00 15.17 4 ALA B C 1
ATOM 894 O O . ALA B 1 38 ? -2.534 -37.759 23.831 1.00 16.02 4 ALA B O 1
ATOM 896 N N . THR B 1 39 ? -4.414 -38.713 22.987 1.00 13.05 5 THR B N 1
ATOM 897 C CA . THR B 1 39 ? -3.729 -39.487 21.928 1.00 12.64 5 THR B CA 1
ATOM 898 C C . THR B 1 39 ? -4.419 -39.172 20.625 1.00 12.54 5 THR B C 1
ATOM 899 O O . THR B 1 39 ? -5.623 -39.479 20.454 1.00 11.12 5 THR B O 1
ATOM 903 N N . PHE B 1 40 ? -3.688 -38.487 19.751 1.00 11.28 6 PHE B N 1
ATOM 904 C CA . PHE B 1 40 ? -4.178 -38.139 18.408 1.00 10.50 6 PHE B CA 1
ATOM 905 C C . PHE B 1 40 ? -3.621 -39.141 17.409 1.00 12.97 6 PHE B C 1
ATOM 906 O O . PHE B 1 40 ? -2.432 -39.494 17.440 1.00 12.27 6 PHE B O 1
ATOM 914 N N . ILE B 1 41 ? -4.466 -39.555 16.484 1.00 14.05 7 ILE B N 1
ATOM 915 C CA . ILE B 1 41 ? -3.982 -40.332 15.361 1.00 13.51 7 ILE B CA 1
ATOM 916 C C . ILE B 1 41 ? -4.162 -39.550 14.074 1.00 15.60 7 ILE B C 1
ATOM 917 O O . ILE B 1 41 ? -5.295 -39.161 13.735 1.00 12.03 7 ILE B O 1
ATOM 922 N N . ARG B 1 42 ? -3.047 -39.365 13.357 1.00 14.77 8 ARG B N 1
ATOM 923 C CA . ARG B 1 42 ? -3.014 -38.792 12.021 1.00 15.89 8 ARG B CA 1
ATOM 924 C C . ARG B 1 42 ? -2.726 -39.960 11.039 1.00 16.78 8 ARG B C 1
ATOM 925 O O . ARG B 1 42 ? -1.848 -40.802 11.301 1.00 17.76 8 ARG B O 1
ATOM 933 N N . ARG B 1 43 ? -3.476 -40.028 9.944 1.00 18.47 9 ARG B N 1
ATOM 934 C CA . ARG B 1 43 ? -3.263 -41.057 8.908 1.00 18.45 9 ARG B CA 1
ATOM 935 C C . ARG B 1 43 ? -3.233 -40.360 7.549 1.00 19.23 9 ARG B C 1
ATOM 936 O O . ARG B 1 43 ? -4.173 -39.649 7.176 1.00 17.27 9 ARG B O 1
ATOM 944 N N . LYS B 1 44 ? -2.154 -40.562 6.796 1.00 19.29 10 LYS B N 1
ATOM 945 C CA . LYS B 1 44 ? -1.993 -39.941 5.486 1.00 21.98 10 LYS B CA 1
ATOM 946 C C . LYS B 1 44 ? -2.172 -38.427 5.564 1.00 20.49 10 LYS B C 1
ATOM 947 O O . LYS B 1 44 ? -2.781 -37.816 4.680 1.00 18.85 10 LYS B O 1
ATOM 953 N N . GLY B 1 45 ? -1.660 -37.830 6.636 1.00 20.19 11 GLY B N 1
ATOM 954 C CA . GLY B 1 45 ? -1.601 -36.385 6.739 1.00 20.12 11 GLY B CA 1
ATOM 955 C C . GLY B 1 45 ? -2.790 -35.731 7.423 1.00 21.22 11 GLY B C 1
ATOM 956 O O . GLY B 1 45 ? -2.684 -34.585 7.842 1.00 22.06 11 GLY B O 1
ATOM 957 N N . ILE B 1 46 ? -3.914 -36.443 7.526 1.00 17.73 12 ILE B N 1
ATOM 958 C CA . ILE B 1 46 ? -5.124 -35.900 8.166 1.00 16.51 12 ILE B CA 1
ATOM 959 C C . ILE B 1 46 ? -5.391 -36.485 9.588 1.00 15.19 12 ILE B C 1
ATOM 960 O O . ILE B 1 46 ? -5.198 -37.678 9.857 1.00 13.70 12 ILE B O 1
ATOM 965 N N . LEU B 1 47 ? -5.828 -35.617 10.494 1.00 13.65 13 LEU B N 1
ATOM 966 C CA . LEU B 1 47 ? -6.259 -36.064 11.820 1.00 9.98 13 LEU B CA 1
ATOM 967 C C . LEU B 1 47 ? -7.521 -36.893 11.700 1.00 11.31 13 LEU B C 1
ATOM 968 O O . LEU B 1 47 ? -8.531 -36.429 11.153 1.00 13.44 13 LEU B O 1
ATOM 973 N N . GLU B 1 48 ? -7.481 -38.085 12.285 1.00 11.18 14 GLU B N 1
ATOM 974 C CA . GLU B 1 48 ? -8.600 -39.001 12.200 1.00 12.70 14 GLU B CA 1
ATOM 975 C C . GLU B 1 48 ? -9.297 -39.243 13.522 1.00 12.05 14 GLU B C 1
ATOM 976 O O . GLU B 1 48 ? -10.494 -39.421 13.532 1.00 11.20 14 GLU B O 1
ATOM 982 N N . SER B 1 49 ? -8.548 -39.263 14.620 1.00 12.47 15 SER B N 1
ATOM 983 C CA . SER B 1 49 ? -9.160 -39.491 15.929 1.00 12.40 15 SER B CA 1
ATOM 984 C C . SER B 1 49 ? -8.385 -38.884 17.084 1.00 12.33 15 SER B C 1
ATOM 985 O O . SER B 1 49 ? -7.185 -38.651 17.001 1.00 10.66 15 SER B O 1
ATOM 988 N N . VAL B 1 50 ? -9.091 -38.670 18.187 1.00 10.92 16 VAL B N 1
ATOM 989 C CA . VAL B 1 50 ? -8.432 -38.273 19.426 1.00 9.73 16 VAL B CA 1
ATOM 990 C C . VAL B 1 50 ? -9.130 -38.981 20.566 1.00 11.63 16 VAL B C 1
ATOM 991 O O . VAL B 1 50 ? -10.375 -39.093 20.588 1.00 12.05 16 VAL B O 1
ATOM 995 N N . GLU B 1 51 ? -8.317 -39.491 21.486 1.00 12.10 17 GLU B N 1
ATOM 996 C CA . GLU B 1 51 ? -8.808 -40.208 22.628 1.00 14.48 17 GLU B CA 1
ATOM 997 C C . GLU B 1 51 ? -8.293 -39.498 23.854 1.00 15.27 17 GLU B C 1
ATOM 998 O O . GLU B 1 51 ? -7.098 -39.242 23.932 1.00 12.75 17 GLU B O 1
ATOM 1004 N N . LEU B 1 52 ? -9.171 -39.154 24.798 1.00 11.96 18 LEU B N 1
ATOM 1005 C CA . LEU B 1 52 ? -8.708 -38.527 26.041 1.00 16.71 18 LEU B CA 1
ATOM 1006 C C . LEU B 1 52 ? -9.131 -39.286 27.272 1.00 14.78 18 LEU B C 1
ATOM 1007 O O . LEU B 1 52 ? -10.246 -39.777 27.329 1.00 15.22 18 LEU B O 1
ATOM 1012 N N . THR B 1 53 ? -8.256 -39.330 28.276 1.00 15.27 19 THR B N 1
ATOM 1013 C CA . THR B 1 53 ? -8.632 -39.925 29.567 1.00 17.85 19 THR B CA 1
ATOM 1014 C C . THR B 1 53 ? -8.233 -38.978 30.684 1.00 19.02 19 THR B C 1
ATOM 1015 O O . THR B 1 53 ? -7.309 -38.202 30.509 1.00 15.04 19 THR B O 1
ATOM 1019 N N . GLY B 1 54 ? -8.940 -39.005 31.822 1.00 22.29 20 GLY B N 1
ATOM 1020 C CA . GLY B 1 54 ? -8.546 -38.173 32.999 1.00 24.56 20 GLY B CA 1
ATOM 1021 C C . GLY B 1 54 ? -9.211 -36.802 33.173 1.00 26.61 20 GLY B C 1
ATOM 1022 O O . GLY B 1 54 ? -9.101 -36.172 34.227 1.00 29.22 20 GLY B O 1
ATOM 1023 N N . HIS B 1 55 ? -9.909 -36.348 32.148 1.00 29.24 21 HIS B N 1
ATOM 1024 C CA . HIS B 1 55 ? -10.449 -34.982 32.047 1.00 30.30 21 HIS B CA 1
ATOM 1025 C C . HIS B 1 55 ? -11.725 -34.774 32.890 1.00 30.70 21 HIS B C 1
ATOM 1026 O O . HIS B 1 55 ? -12.214 -33.654 33.009 1.00 31.45 21 HIS B O 1
ATOM 1033 N N . ALA B 1 56 ? -12.259 -35.846 33.468 1.00 31.47 22 ALA B N 1
ATOM 1034 C CA . ALA B 1 56 ? -13.450 -35.759 34.305 1.00 32.52 22 ALA B CA 1
ATOM 1035 C C . ALA B 1 56 ? -13.169 -35.045 35.633 1.00 34.22 22 ALA B C 1
ATOM 1036 O O . ALA B 1 56 ? -14.097 -34.742 36.405 1.00 36.50 22 ALA B O 1
ATOM 1038 N N . GLY B 1 57 ? -11.900 -34.765 35.898 1.00 34.53 23 GLY B N 1
ATOM 1039 C CA . GLY B 1 57 ? -11.520 -34.069 37.137 1.00 35.70 23 GLY B CA 1
ATOM 1040 C C . GLY B 1 57 ? -11.087 -35.035 38.230 1.00 35.29 23 GLY B C 1
ATOM 1041 O O . GLY B 1 57 ? -11.355 -36.234 38.154 1.00 36.01 23 GLY B O 1
ATOM 1042 N N . SER B 1 58 ? -10.404 -34.511 39.244 1.00 34.35 24 SER B N 1
ATOM 1043 C CA . SER B 1 58 ? -9.875 -35.348 40.322 1.00 33.44 24 SER B CA 1
ATOM 1044 C C . SER B 1 58 ? -10.227 -34.772 41.681 1.00 32.30 24 SER B C 1
ATOM 1045 O O . SER B 1 58 ? -10.111 -35.465 42.689 1.00 33.21 24 SER B O 1
ATOM 1048 N N . GLY B 1 59 ? -10.666 -33.517 41.713 1.00 29.77 25 GLY B N 1
ATOM 1049 C CA . GLY B 1 59 ? -11.006 -32.868 42.986 1.00 30.77 25 GLY B CA 1
ATOM 1050 C C . GLY B 1 59 ? -9.894 -31.979 43.528 1.00 29.11 25 GLY B C 1
ATOM 1051 O O . GLY B 1 59 ? -9.953 -31.568 44.691 1.00 29.51 25 GLY B O 1
ATOM 1052 N N . GLU B 1 60 ? -8.886 -31.700 42.686 1.00 27.22 26 GLU B N 1
ATOM 1053 C CA . GLU B 1 60 ? -7.770 -30.801 42.989 1.00 26.61 26 GLU B CA 1
ATOM 1054 C C . GLU B 1 60 ? -7.865 -29.511 42.171 1.00 26.34 26 GLU B C 1
ATOM 1055 O O . GLU B 1 60 ? -7.948 -29.571 40.932 1.00 23.28 26 GLU B O 1
ATOM 1061 N N . TYR B 1 61 ? -7.847 -28.367 42.859 1.00 23.73 27 TYR B N 1
ATOM 1062 C CA . TYR B 1 61 ? -8.119 -27.078 42.236 1.00 22.03 27 TYR B CA 1
ATOM 1063 C C . TYR B 1 61 ? -7.356 -26.887 40.892 1.00 23.29 27 TYR B C 1
ATOM 1064 O O . TYR B 1 61 ? -8.002 -26.823 39.837 1.00 22.50 27 TYR B O 1
ATOM 1073 N N . GLY B 1 62 ? -6.017 -26.869 40.929 1.00 20.96 28 GLY B N 1
ATOM 1074 C CA . GLY B 1 62 ? -5.189 -26.619 39.733 1.00 20.06 28 GLY B CA 1
ATOM 1075 C C . GLY B 1 62 ? -5.557 -27.522 38.562 1.00 21.22 28 GLY B C 1
ATOM 1076 O O . GLY B 1 62 ? -5.708 -27.058 37.430 1.00 20.69 28 GLY B O 1
ATOM 1077 N N . PHE B 1 63 ? -5.742 -28.806 38.854 1.00 20.04 29 PHE B N 1
ATOM 1078 C CA . PHE B 1 63 ? -6.023 -29.804 37.840 1.00 22.48 29 PHE B CA 1
ATOM 1079 C C . PHE B 1 63 ? -7.437 -29.623 37.320 1.00 22.39 29 PHE B C 1
ATOM 1080 O O . PHE B 1 63 ? -7.679 -29.780 36.133 1.00 21.63 29 PHE B O 1
ATOM 1088 N N . ASP B 1 64 ? -8.374 -29.266 38.191 1.00 22.18 30 ASP B N 1
ATOM 1089 C CA . ASP B 1 64 ? -9.747 -29.100 37.725 1.00 22.18 30 ASP B CA 1
ATOM 1090 C C . ASP B 1 64 ? -9.944 -27.879 36.826 1.00 19.43 30 ASP B C 1
ATOM 1091 O O . ASP B 1 64 ? -10.832 -27.880 35.965 1.00 17.02 30 ASP B O 1
ATOM 1096 N N . ILE B 1 65 ? -9.108 -26.865 37.016 1.00 15.28 31 ILE B N 1
ATOM 1097 C CA . ILE B 1 65 ? -9.058 -25.695 36.095 1.00 17.37 31 ILE B CA 1
ATOM 1098 C C . ILE B 1 65 ? -8.547 -26.168 34.719 1.00 17.93 31 ILE B C 1
ATOM 1099 O O . ILE B 1 65 ? -9.117 -25.829 33.672 1.00 14.66 31 ILE B O 1
ATOM 1104 N N . VAL B 1 66 ? -7.497 -26.991 34.727 1.00 16.34 32 VAL B N 1
ATOM 1105 C CA . VAL B 1 66 ? -7.019 -27.594 33.466 1.00 17.19 32 VAL B CA 1
ATOM 1106 C C . VAL B 1 66 ? -8.070 -28.498 32.829 1.00 16.65 32 VAL B C 1
ATOM 1107 O O . VAL B 1 66 ? -8.235 -28.501 31.585 1.00 17.79 32 VAL B O 1
ATOM 1111 N N . CYS B 1 67 ? -8.774 -29.280 33.646 1.00 15.76 33 CYS B N 1
ATOM 1112 C CA . CYS B 1 67 ? -9.829 -30.153 33.145 1.00 16.10 33 CYS B CA 1
ATOM 1113 C C . CYS B 1 67 ? -10.917 -29.353 32.470 1.00 17.23 33 CYS B C 1
ATOM 1114 O O . CYS B 1 67 ? -11.453 -29.747 31.440 1.00 15.89 33 CYS B O 1
ATOM 1117 N N . ALA B 1 68 ? -11.275 -28.236 33.089 1.00 14.74 34 ALA B N 1
ATOM 1118 C CA . ALA B 1 68 ? -12.289 -27.337 32.522 1.00 14.51 34 ALA B CA 1
ATOM 1119 C C . ALA B 1 68 ? -11.830 -26.833 31.143 1.00 13.37 34 ALA B C 1
ATOM 1120 O O . ALA B 1 68 ? -12.640 -26.843 30.195 1.00 10.57 34 ALA B O 1
ATOM 1122 N N . ALA B 1 69 ? -10.563 -26.419 31.044 1.00 11.03 35 ALA B N 1
ATOM 1123 C CA . ALA B 1 69 ? -9.958 -26.026 29.751 1.00 11.28 35 ALA B CA 1
ATOM 1124 C C . ALA B 1 69 ? -10.049 -27.131 28.691 1.00 14.00 35 ALA B C 1
ATOM 1125 O O . ALA B 1 69 ? -10.488 -26.896 27.551 1.00 13.57 35 ALA B O 1
ATOM 1127 N N . VAL B 1 70 ? -9.644 -28.339 29.072 1.00 11.81 36 VAL B N 1
ATOM 1128 C CA . VAL B 1 70 ? -9.738 -29.502 28.141 1.00 14.79 36 VAL B CA 1
ATOM 1129 C C . VAL B 1 70 ? -11.177 -29.815 27.730 1.00 14.66 36 VAL B C 1
ATOM 1130 O O . VAL B 1 70 ? -11.456 -30.050 26.557 1.00 15.07 36 VAL B O 1
ATOM 1134 N N . SER B 1 71 ? -12.101 -29.880 28.680 1.00 14.01 37 SER B N 1
ATOM 1135 C CA . SER B 1 71 ? -13.497 -30.157 28.319 1.00 13.12 37 SER B CA 1
ATOM 1136 C C . SER B 1 71 ? -14.137 -29.107 27.429 1.00 13.04 37 SER B C 1
ATOM 1137 O O . SER B 1 71 ? -14.882 -29.453 26.496 1.00 11.80 37 SER B O 1
ATOM 1140 N N . THR B 1 72 ? -13.834 -27.847 27.705 1.00 10.91 38 THR B N 1
ATOM 1141 C CA . THR B 1 72 ? -14.332 -26.744 26.848 1.00 12.23 38 THR B CA 1
ATOM 1142 C C . THR B 1 72 ? -13.885 -26.898 25.391 1.00 10.05 38 THR B C 1
ATOM 1143 O O . THR B 1 72 ? -14.703 -26.813 24.484 1.00 10.85 38 THR B O 1
ATOM 1147 N N . LEU B 1 73 ? -12.599 -27.169 25.189 1.00 8.41 39 LEU B N 1
ATOM 1148 C CA . LEU B 1 73 ? -12.032 -27.347 23.833 1.00 9.91 39 LEU B CA 1
ATOM 1149 C C . LEU B 1 73 ? -12.616 -28.587 23.176 1.00 10.27 39 LEU B C 1
ATOM 1150 O O . LEU B 1 73 ? -12.995 -28.551 21.988 1.00 8.22 39 LEU B O 1
ATOM 1155 N N . SER B 1 74 ? -12.681 -29.673 23.954 1.00 9.50 40 SER B N 1
ATOM 1156 C CA . SER B 1 74 ? -13.243 -30.947 23.496 1.00 12.25 40 SER B CA 1
ATOM 1157 C C . SER B 1 74 ? -14.656 -30.801 22.995 1.00 12.71 40 SER B C 1
ATOM 1158 O O . SER B 1 74 ? -15.022 -31.243 21.865 1.00 11.89 40 SER B O 1
ATOM 1169 N N . ASN B 1 76 ? -16.292 -28.058 22.287 1.00 10.42 42 ASN B N 1
ATOM 1170 C CA . ASN B 1 76 ? -16.354 -27.120 21.175 1.00 12.91 42 ASN B CA 1
ATOM 1171 C C . ASN B 1 76 ? -15.964 -27.725 19.820 1.00 12.72 42 ASN B C 1
ATOM 1172 O O . ASN B 1 76 ? -16.593 -27.388 18.789 1.00 11.99 42 ASN B O 1
ATOM 1177 N N . LEU B 1 77 ? -14.954 -28.607 19.807 1.00 11.80 43 LEU B N 1
ATOM 1178 C CA . LEU B 1 77 ? -14.646 -29.374 18.595 1.00 10.73 43 LEU B CA 1
ATOM 1179 C C . LEU B 1 77 ? -15.881 -30.182 18.119 1.00 8.75 43 LEU B C 1
ATOM 1180 O O . LEU B 1 77 ? -16.280 -30.061 16.957 1.00 7.85 43 LEU B O 1
ATOM 1185 N N . VAL B 1 78 ? -16.500 -30.961 19.006 1.00 8.91 44 VAL B N 1
ATOM 1186 C CA . VAL B 1 78 ? -17.686 -31.749 18.640 1.00 12.00 44 VAL B CA 1
ATOM 1187 C C . VAL B 1 78 ? -18.799 -30.871 18.091 1.00 11.88 44 VAL B C 1
ATOM 1188 O O . VAL B 1 78 ? -19.344 -31.156 17.027 1.00 12.17 44 VAL B O 1
ATOM 1192 N N . ASN B 1 79 ? -19.107 -29.798 18.815 1.00 12.02 45 ASN B N 1
ATOM 1193 C CA . ASN B 1 79 ? -20.206 -28.895 18.455 1.00 15.28 45 ASN B CA 1
ATOM 1194 C C . ASN B 1 79 ? -19.900 -28.106 17.173 1.00 15.20 45 ASN B C 1
ATOM 1195 O O . ASN B 1 79 ? -20.743 -28.025 16.269 1.00 17.99 45 ASN B O 1
ATOM 1200 N N . ALA B 1 80 ? -18.681 -27.568 17.059 1.00 15.52 46 ALA B N 1
ATOM 1201 C CA . ALA B 1 80 ? -18.265 -26.864 15.828 1.00 13.46 46 ALA B CA 1
ATOM 1202 C C . ALA B 1 80 ? -18.246 -27.768 14.591 1.00 14.35 46 ALA B C 1
ATOM 1203 O O . ALA B 1 80 ? -18.662 -27.320 13.502 1.00 14.68 46 ALA B O 1
ATOM 1205 N N . LEU B 1 81 ? -17.733 -29.007 14.725 1.00 13.66 47 LEU B N 1
ATOM 1206 C CA . LEU B 1 81 ? -17.792 -29.970 13.608 1.00 14.01 47 LEU B CA 1
ATOM 1207 C C . LEU B 1 81 ? -19.222 -30.139 13.078 1.00 14.24 47 LEU B C 1
ATOM 1208 O O . LEU B 1 81 ? -19.463 -30.030 11.884 1.00 17.35 47 LEU B O 1
ATOM 1213 N N . GLU B 1 82 ? -20.146 -30.408 13.980 1.00 14.68 48 GLU B N 1
ATOM 1214 C CA . GLU B 1 82 ? -21.577 -30.557 13.657 1.00 18.32 48 GLU B CA 1
ATOM 1215 C C . GLU B 1 82 ? -22.222 -29.296 13.061 1.00 20.41 48 GLU B C 1
ATOM 1216 O O . GLU B 1 82 ? -22.807 -29.351 11.962 1.00 21.42 48 GLU B O 1
ATOM 1218 N N . VAL B 1 83 ? -22.111 -28.180 13.780 1.00 19.85 49 VAL B N 1
ATOM 1219 C CA . VAL B 1 83 ? -22.764 -26.903 13.394 1.00 20.51 49 VAL B CA 1
ATOM 1220 C C . VAL B 1 83 ? -22.109 -26.223 12.183 1.00 20.28 49 VAL B C 1
ATOM 1221 O O . VAL B 1 83 ? -22.806 -25.730 11.278 1.00 18.91 49 VAL B O 1
ATOM 1225 N N . LEU B 1 84 ? -20.775 -26.220 12.131 1.00 18.22 50 LEU B N 1
ATOM 1226 C CA . LEU B 1 84 ? -20.054 -25.403 11.170 1.00 18.62 50 LEU B CA 1
ATOM 1227 C C . LEU B 1 84 ? -19.334 -26.141 10.032 1.00 20.43 50 LEU B C 1
ATOM 1228 O O . LEU B 1 84 ? -19.014 -25.527 9.027 1.00 21.22 50 LEU B O 1
ATOM 1233 N N . ALA B 1 85 ? -19.047 -27.424 10.209 1.00 20.26 51 ALA B N 1
ATOM 1234 C CA . ALA B 1 85 ? -18.286 -28.171 9.223 1.00 22.23 51 ALA B CA 1
ATOM 1235 C C . ALA B 1 85 ? -19.094 -29.292 8.591 1.00 25.25 51 ALA B C 1
ATOM 1236 O O . ALA B 1 85 ? -18.531 -30.068 7.813 1.00 27.42 51 ALA B O 1
ATOM 1238 N N . ASP B 1 86 ? -20.378 -29.403 8.946 1.00 26.72 52 ASP B N 1
ATOM 1239 C CA . ASP B 1 86 ? -21.255 -30.380 8.316 1.00 28.63 52 ASP B CA 1
ATOM 1240 C C . ASP B 1 86 ? -20.703 -31.806 8.496 1.00 29.56 52 ASP B C 1
ATOM 1241 O O . ASP B 1 86 ? -20.637 -32.608 7.540 1.00 30.30 52 ASP B O 1
ATOM 1246 N N . CYS B 1 87 ? -20.323 -32.107 9.731 1.00 27.03 53 CYS B N 1
ATOM 1247 C CA . CYS B 1 87 ? -19.638 -33.347 10.079 1.00 26.96 53 CYS B CA 1
ATOM 1248 C C . CYS B 1 87 ? -20.165 -33.901 11.415 1.00 28.66 53 CYS B C 1
ATOM 1249 O O . CYS B 1 87 ? -19.902 -33.338 12.493 1.00 26.54 53 CYS B O 1
ATOM 1252 N N . THR B 1 88 ? -20.915 -35.004 11.360 1.00 29.96 54 THR B N 1
ATOM 1253 C CA . THR B 1 88 ? -21.293 -35.653 12.603 1.00 32.00 54 THR B CA 1
ATOM 1254 C C . THR B 1 88 ? -20.286 -36.725 12.944 1.00 29.25 54 THR B C 1
ATOM 1255 O O . THR B 1 88 ? -20.002 -37.653 12.160 1.00 30.45 54 THR B O 1
ATOM 1259 N N . VAL B 1 89 ? -19.713 -36.565 14.119 1.00 25.28 55 VAL B N 1
ATOM 1260 C CA . VAL B 1 89 ? -18.649 -37.454 14.511 1.00 2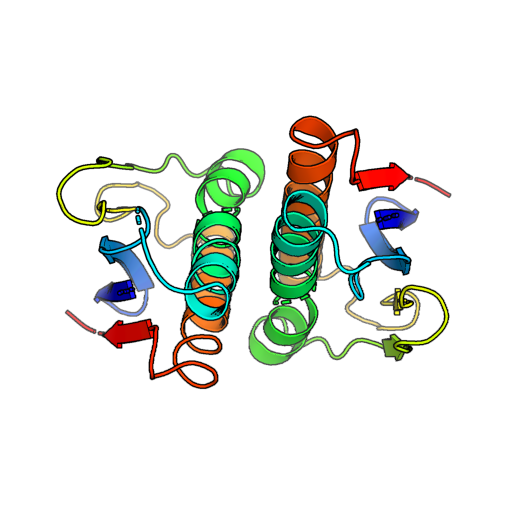3.07 55 VAL B CA 1
ATOM 1261 C C . VAL B 1 89 ? -19.234 -38.663 15.214 1.00 20.83 55 VAL B C 1
ATOM 1262 O O . VAL B 1 89 ? -20.386 -38.641 15.686 1.00 19.40 55 VAL B O 1
ATOM 1266 N N . SER B 1 90 ? -18.428 -39.713 15.272 1.00 16.71 56 SER B N 1
ATOM 1267 C CA . SER B 1 90 ? -18.665 -40.779 16.181 1.00 14.65 56 SER B CA 1
ATOM 1268 C C . SER B 1 90 ? -17.979 -40.321 17.476 1.00 16.24 56 SER B C 1
ATOM 1269 O O . SER B 1 90 ? -16.843 -39.830 17.452 1.00 14.70 56 SER B O 1
ATOM 1272 N N . LEU B 1 91 ? -18.670 -40.478 18.596 1.00 14.43 57 LEU B N 1
ATOM 1273 C CA . LEU B 1 91 ? -18.174 -39.966 19.875 1.00 14.14 57 LEU B CA 1
ATOM 1274 C C . LEU B 1 91 ? -18.566 -40.957 20.939 1.00 14.74 57 LEU B C 1
ATOM 1275 O O . LEU B 1 91 ? -19.750 -41.266 21.093 1.00 14.07 57 LEU B O 1
ATOM 1280 N N . GLN B 1 92 ? -17.584 -41.449 21.688 1.00 13.89 58 GLN B N 1
ATOM 1281 C CA . GLN B 1 92 ? -17.848 -42.318 22.851 1.00 17.59 58 GLN B CA 1
ATOM 1282 C C . GLN B 1 92 ? -17.384 -41.516 24.060 1.00 17.82 58 GLN B C 1
ATOM 1283 O O . GLN B 1 92 ? -16.286 -40.956 24.041 1.00 12.35 58 GLN B O 1
ATOM 1297 N N . ASP B 1 94 ? -17.471 -41.470 28.638 1.00 25.47 60 ASP B N 1
ATOM 1298 C CA . ASP B 1 94 ? -17.920 -41.880 29.984 1.00 30.18 60 ASP B CA 1
ATOM 1299 C C . ASP B 1 94 ? -17.198 -41.136 31.105 1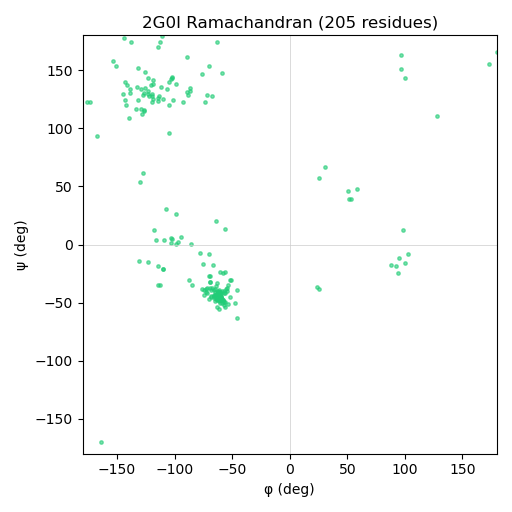.00 31.95 60 ASP B C 1
ATOM 1300 O O . ASP B 1 94 ? -16.182 -40.490 30.882 1.00 30.25 60 ASP B O 1
ATOM 1305 N N . GLU B 1 95 ? -17.747 -41.226 32.312 1.00 35.02 61 GLU B N 1
ATOM 1306 C CA . GLU B 1 95 ? -17.215 -40.491 33.469 1.00 37.64 61 GLU B CA 1
ATOM 1307 C C . GLU B 1 95 ? -16.546 -41.410 34.488 1.00 39.15 61 GLU B C 1
ATOM 1308 O O . GLU B 1 95 ? -16.095 -40.948 35.532 1.00 39.99 61 GLU B O 1
ATOM 1314 N N . PHE B 1 96 ? -16.464 -42.699 34.166 1.00 39.60 62 PHE B N 1
ATOM 1315 C CA . PHE B 1 96 ? -15.831 -43.681 35.036 1.00 41.19 62 PHE B CA 1
ATOM 1316 C C . PHE B 1 96 ? -14.319 -43.518 35.126 1.00 42.75 62 PHE B C 1
ATOM 1317 O O . PHE B 1 96 ? -13.671 -43.021 34.192 1.00 41.61 62 PHE B O 1
ATOM 1318 N N . ASP B 1 97 ? -13.773 -43.966 36.258 1.00 43.25 63 ASP B N 1
ATOM 1319 C CA . ASP B 1 97 ? -12.331 -43.944 36.587 1.00 42.72 63 ASP B CA 1
ATOM 1320 C C . ASP B 1 97 ? -11.512 -42.857 35.873 1.00 41.15 63 ASP B C 1
ATOM 1321 O O . ASP B 1 97 ? -10.531 -43.177 35.180 1.00 40.74 63 ASP B O 1
ATOM 1326 N N . GLY B 1 98 ? -11.916 -41.593 36.045 1.00 38.16 64 GLY B N 1
ATOM 1327 C CA . GLY B 1 98 ? -11.182 -40.432 35.512 1.00 35.72 64 GLY B CA 1
ATOM 1328 C C . GLY B 1 98 ? -11.739 -39.846 34.210 1.00 33.61 64 GLY B C 1
ATOM 1329 O O . GLY B 1 98 ? -11.406 -38.728 33.817 1.00 33.07 64 GLY B O 1
ATOM 1330 N N . GLY B 1 99 ? -12.591 -40.604 33.537 1.00 30.62 65 GLY B N 1
ATOM 1331 C CA . GLY B 1 99 ? -13.214 -40.113 32.309 1.00 25.15 65 GLY B CA 1
ATOM 1332 C C . GLY B 1 99 ? -12.530 -40.655 31.077 1.00 22.88 65 GLY B C 1
ATOM 1333 O O . GLY B 1 99 ? -11.297 -40.791 31.035 1.00 18.97 65 GLY B O 1
ATOM 1334 N N . TYR B 1 100 ? -13.347 -40.925 30.061 1.00 18.31 66 TYR B N 1
ATOM 1335 C CA . TYR B 1 100 ? -12.896 -41.371 28.752 1.00 17.26 66 TYR B CA 1
ATOM 1336 C C . TYR B 1 100 ? -13.701 -40.641 27.661 1.00 15.45 66 TYR B C 1
ATOM 1337 O O . TYR B 1 100 ? -14.930 -40.446 27.781 1.00 13.54 66 TYR B O 1
ATOM 1354 N N . LYS B 1 102 ? -13.606 -40.420 23.152 1.00 14.12 68 LYS B N 1
ATOM 1355 C CA . LYS B 1 102 ? -12.940 -40.635 21.905 1.00 13.72 68 LYS B CA 1
ATOM 1356 C C . LYS B 1 102 ? -13.785 -40.039 20.797 1.00 13.70 68 LYS B C 1
ATOM 1357 O O . LYS B 1 102 ? -14.982 -40.382 20.662 1.00 13.27 68 LYS B O 1
ATOM 1363 N N . ILE B 1 103 ? -13.181 -39.127 20.043 1.00 13.15 69 ILE B N 1
ATOM 1364 C CA . ILE B 1 103 ? -13.806 -38.545 18.842 1.00 15.01 69 ILE B CA 1
ATOM 1365 C C . ILE B 1 103 ? -13.176 -39.260 17.679 1.00 15.33 69 ILE B C 1
ATOM 1366 O O . ILE B 1 103 ? -11.948 -39.273 17.567 1.00 16.15 69 ILE B O 1
ATOM 1371 N N . ASP B 1 104 ? -13.985 -39.876 16.811 1.00 14.19 70 ASP B N 1
ATOM 1372 C CA . ASP B 1 104 ? -13.386 -40.730 15.790 1.00 15.66 70 ASP B CA 1
ATOM 1373 C C . ASP B 1 104 ? -14.022 -40.413 14.442 1.00 15.77 70 ASP B C 1
ATOM 1374 O O . ASP B 1 104 ? -15.230 -40.562 14.290 1.00 19.29 70 ASP B O 1
ATOM 1379 N N . LEU B 1 105 ? -13.206 -39.928 13.516 1.00 11.53 71 LEU B N 1
ATOM 1380 C CA . LEU B 1 105 ? -13.657 -39.553 12.166 1.00 15.92 71 LEU B CA 1
ATOM 1381 C C . LEU B 1 105 ? -13.255 -40.611 11.128 1.00 14.56 71 LEU B C 1
ATOM 1382 O O . LEU B 1 105 ? -13.512 -40.447 9.926 1.00 15.86 71 LEU B O 1
ATOM 1387 N N . SER B 1 106 ? -12.608 -41.663 11.592 1.00 16.79 72 SER B N 1
ATOM 1388 C CA . SER B 1 106 ? -12.062 -42.718 10.712 1.00 20.14 72 SER B CA 1
ATOM 1389 C C . SER B 1 106 ? -13.037 -43.201 9.626 1.00 21.82 72 SER B C 1
ATOM 1390 O O . SER B 1 106 ? -12.634 -43.431 8.482 1.00 22.14 72 SER B O 1
ATOM 1393 N N . TYR B 1 107 ? -14.312 -43.325 9.980 1.00 23.14 73 TYR B N 1
ATOM 1394 C CA . TYR B 1 107 ? -15.318 -43.829 9.048 1.00 24.70 73 TYR B CA 1
ATOM 1395 C C . TYR B 1 107 ? -16.163 -42.740 8.355 1.00 25.10 73 TYR B C 1
ATOM 1396 O O . TYR B 1 107 ? -17.016 -43.078 7.536 1.00 24.80 73 TYR B O 1
ATOM 1405 N N . ILE B 1 108 ? -15.915 -41.449 8.641 1.00 20.68 74 ILE B N 1
ATOM 1406 C CA . ILE B 1 108 ? -16.805 -40.367 8.155 1.00 21.32 74 ILE B CA 1
ATOM 1407 C C . ILE B 1 108 ? -16.298 -39.959 6.775 1.00 21.87 74 ILE B C 1
ATOM 1408 O O . ILE B 1 108 ? -15.111 -39.723 6.634 1.00 21.54 74 ILE B O 1
ATOM 1413 N N . THR B 1 109 ? -17.161 -39.917 5.748 1.00 22.82 75 THR B N 1
ATOM 1414 C CA . THR B 1 109 ? -16.621 -39.808 4.374 1.00 24.85 75 THR B CA 1
ATOM 1415 C C . THR B 1 109 ? -15.996 -38.446 4.112 1.00 23.88 75 THR B C 1
ATOM 1416 O O . THR B 1 109 ? -15.034 -38.335 3.353 1.00 25.27 75 THR B O 1
ATOM 1420 N N . ASN B 1 110 ? -16.463 -37.423 4.815 1.00 23.40 76 ASN B N 1
ATOM 1421 C CA . ASN B 1 110 ? -15.841 -36.111 4.653 1.00 20.56 76 ASN B CA 1
ATOM 1422 C C . ASN B 1 110 ? -14.809 -35.750 5.751 1.00 21.13 76 ASN B C 1
ATOM 1423 O O . ASN B 1 110 ? -14.521 -34.582 5.997 1.00 18.78 76 ASN B O 1
ATOM 1428 N N . LYS B 1 111 ? -14.206 -36.762 6.364 1.00 18.33 77 LYS B N 1
ATOM 1429 C CA . LYS B 1 111 ? -13.110 -36.509 7.316 1.00 19.67 77 LYS B CA 1
ATOM 1430 C C . LYS B 1 111 ? -12.001 -35.609 6.783 1.00 19.78 77 LYS B C 1
ATOM 1431 O O . LYS B 1 111 ? -11.389 -34.894 7.550 1.00 19.27 77 LYS B O 1
ATOM 1437 N N . SER B 1 112 ? -11.743 -35.637 5.468 1.00 18.22 78 SER B N 1
ATOM 1438 C CA . SER B 1 112 ? -10.612 -34.918 4.875 1.00 19.30 78 SER B CA 1
ATOM 1439 C C . SER B 1 112 ? -10.969 -33.451 4.547 1.00 18.52 78 SER B C 1
ATOM 1440 O O . SER B 1 112 ? -10.118 -32.699 4.039 1.00 18.62 78 SER B O 1
ATOM 1443 N N . ASP B 1 113 ? -12.217 -33.038 4.839 1.00 17.59 79 ASP B N 1
ATOM 1444 C CA . ASP B 1 113 ? -12.684 -31.696 4.474 1.00 19.48 79 ASP B CA 1
ATOM 1445 C C . ASP B 1 113 ? -11.808 -30.646 5.107 1.00 20.06 79 ASP B C 1
ATOM 1446 O O . ASP B 1 113 ? -11.327 -30.846 6.242 1.00 17.60 79 ASP B O 1
ATOM 1451 N N . GLU B 1 114 ? -11.655 -29.525 4.403 1.00 18.57 80 GLU B N 1
ATOM 1452 C CA . GLU B 1 114 ? -10.888 -28.407 4.884 1.00 21.04 80 GLU B CA 1
ATOM 1453 C C . GLU B 1 114 ? -11.437 -27.886 6.221 1.00 18.22 80 GLU B C 1
ATOM 1454 O O . GLU B 1 114 ? -10.664 -27.659 7.153 1.00 17.02 80 GLU B O 1
ATOM 1460 N N . LYS B 1 115 ? -12.742 -27.682 6.326 1.00 17.69 81 LYS B N 1
ATOM 1461 C CA . LYS B 1 115 ? -13.269 -27.124 7.598 1.00 16.39 81 LYS B CA 1
ATOM 1462 C C . LYS B 1 115 ? -13.120 -28.115 8.734 1.00 15.32 81 LYS B C 1
ATOM 1463 O O . LYS B 1 115 ? -12.839 -27.725 9.885 1.00 14.44 81 LYS B O 1
ATOM 1469 N N . VAL B 1 116 ? -13.326 -29.397 8.419 1.00 13.26 82 VAL B N 1
ATOM 1470 C CA . VAL B 1 116 ? -13.219 -30.448 9.424 1.00 13.07 82 VAL B CA 1
ATOM 1471 C C . VAL B 1 116 ? -11.791 -30.462 9.991 1.00 15.31 82 VAL B C 1
ATOM 1472 O O . VAL B 1 116 ? -11.604 -30.432 11.228 1.00 12.96 82 VAL B O 1
ATOM 1476 N N . GLN B 1 117 ? -10.790 -30.485 9.106 1.00 13.78 83 GLN B N 1
ATOM 1477 C CA . GLN B 1 117 ? -9.377 -30.573 9.546 1.00 14.92 83 GLN B CA 1
ATOM 1478 C C . GLN B 1 117 ? -8.893 -29.321 10.230 1.00 15.69 83 GLN B C 1
ATOM 1479 O O . GLN B 1 117 ? -8.037 -29.381 11.132 1.00 13.18 83 GLN B O 1
ATOM 1485 N N . LEU B 1 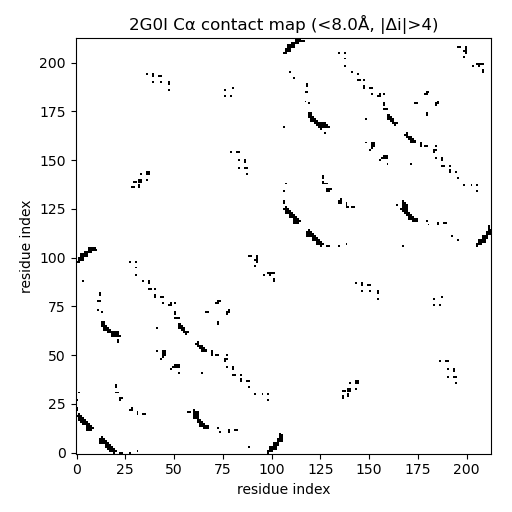118 ? -9.423 -28.177 9.794 1.00 15.33 84 LEU B N 1
ATOM 1486 C CA . LEU B 1 118 ? -9.025 -26.920 10.448 1.00 14.14 84 LEU B CA 1
ATOM 1487 C C . LEU B 1 118 ? -9.476 -26.931 11.900 1.00 11.27 84 LEU B C 1
ATOM 1488 O O . LEU B 1 118 ? -8.702 -26.565 12.779 1.00 10.16 84 LEU B O 1
ATOM 1493 N N . LEU B 1 119 ? -10.718 -27.320 12.147 1.00 10.34 85 LEU B N 1
ATOM 1494 C CA . LEU B 1 119 ? -11.238 -27.419 13.525 1.00 9.39 85 LEU B CA 1
ATOM 1495 C C . LEU B 1 119 ? -10.446 -28.431 14.367 1.00 10.39 85 LEU B C 1
ATOM 1496 O O . LEU B 1 119 ? -10.089 -28.176 15.533 1.00 9.83 85 LEU B O 1
ATOM 1501 N N . PHE B 1 120 ? -10.155 -29.571 13.771 1.00 10.54 86 PHE B N 1
ATOM 1502 C CA . PHE B 1 120 ? -9.420 -30.633 14.457 1.00 11.14 86 PHE B CA 1
ATOM 1503 C C . PHE B 1 120 ? -7.971 -30.179 14.769 1.00 11.15 86 PHE B C 1
ATOM 1504 O O . PHE B 1 120 ? -7.427 -30.494 15.842 1.00 10.88 86 PHE B O 1
ATOM 1512 N N . GLU B 1 121 ? -7.341 -29.460 13.850 1.00 10.41 87 GLU B N 1
ATOM 1513 C CA . GLU B 1 121 ? -5.971 -28.948 14.087 1.00 10.30 87 GLU B CA 1
ATOM 1514 C C . GLU B 1 121 ? -5.982 -27.865 15.147 1.00 11.87 87 GLU B C 1
ATOM 1515 O O . GLU B 1 121 ? -5.047 -27.780 15.951 1.00 10.92 87 GLU B O 1
ATOM 1521 N N . ALA B 1 122 ? -7.027 -27.029 15.141 1.00 9.71 88 ALA B N 1
ATOM 1522 C CA . ALA B 1 122 ? -7.164 -26.011 16.219 1.00 10.35 88 ALA B CA 1
ATOM 1523 C C . ALA B 1 122 ? -7.273 -26.670 17.580 1.00 10.94 88 ALA B C 1
ATOM 1524 O O . ALA B 1 122 ? -6.728 -26.186 18.549 1.00 11.52 88 ALA B O 1
ATOM 1526 N N . PHE B 1 123 ? -8.025 -27.754 17.653 1.00 11.78 89 PHE B N 1
ATOM 1527 C CA . PHE B 1 123 ? -8.131 -28.532 18.897 1.00 10.57 89 PHE B CA 1
ATOM 1528 C C . PHE B 1 123 ? -6.790 -29.111 19.291 1.00 11.59 89 PHE B C 1
ATOM 1529 O O . PHE B 1 123 ? -6.396 -29.020 20.457 1.00 10.77 89 PHE B O 1
ATOM 1537 N N . LEU B 1 124 ? -6.101 -29.736 18.344 1.00 10.56 90 LEU B N 1
ATOM 1538 C CA . LEU B 1 124 ? -4.744 -30.243 18.642 1.00 11.97 90 LEU B CA 1
ATOM 1539 C C . LEU B 1 124 ? -3.835 -29.110 19.127 1.00 11.33 90 LEU B C 1
ATOM 1540 O O . LEU B 1 124 ? -3.016 -29.283 20.037 1.00 11.45 90 LEU B O 1
ATOM 1545 N N . LEU B 1 125 ? -3.943 -27.950 18.489 1.00 12.02 91 LEU B N 1
ATOM 1546 C CA . LEU B 1 125 ? -3.115 -26.789 18.888 1.00 11.73 91 LEU B CA 1
ATOM 1547 C C . LEU B 1 125 ? -3.420 -26.423 20.350 1.00 11.38 91 LEU B C 1
ATOM 1548 O O . LEU B 1 125 ? -2.510 -26.211 21.144 1.00 11.53 91 LEU B O 1
ATOM 1553 N N . GLY B 1 126 ? -4.692 -26.383 20.714 1.00 10.20 92 GLY B N 1
ATOM 1554 C CA . GLY B 1 126 ? -5.059 -26.043 22.118 1.00 12.06 92 GLY B CA 1
ATOM 1555 C C . GLY B 1 126 ? -4.586 -27.042 23.159 1.00 13.66 92 GLY B C 1
ATOM 1556 O O . GLY B 1 126 ? -4.059 -26.648 24.248 1.00 12.04 92 GLY B O 1
ATOM 1557 N N . ILE B 1 127 ? -4.783 -28.338 22.874 1.00 10.46 93 ILE B N 1
ATOM 1558 C CA . ILE B 1 127 ? -4.297 -29.402 23.767 1.00 10.53 93 ILE B CA 1
ATOM 1559 C C . ILE B 1 127 ? -2.782 -29.351 23.901 1.00 10.91 93 ILE B C 1
ATOM 1560 O O . ILE B 1 127 ? -2.250 -29.425 25.019 1.00 14.71 93 ILE B O 1
ATOM 1565 N N . THR B 1 128 ? -2.089 -29.255 22.769 1.00 12.09 94 THR B N 1
ATOM 1566 C CA . THR B 1 128 ? -0.610 -29.116 22.755 1.00 15.83 94 THR B CA 1
ATOM 1567 C C . THR B 1 128 ? -0.148 -27.886 23.575 1.00 15.73 94 THR B C 1
ATOM 1568 O O . THR B 1 128 ? 0.833 -27.957 24.338 1.00 16.46 94 THR B O 1
ATOM 1572 N N . ASN B 1 129 ? -0.854 -26.771 23.449 1.00 15.72 95 ASN B N 1
ATOM 1573 C CA . ASN B 1 129 ? -0.529 -25.612 24.316 1.00 19.65 95 ASN B CA 1
ATOM 1574 C C . ASN B 1 129 ? -0.743 -25.826 25.836 1.00 19.54 95 ASN B C 1
ATOM 1575 O O . ASN B 1 129 ? 0.048 -25.367 26.680 1.00 19.73 95 ASN B O 1
ATOM 1580 N N . LEU B 1 130 ? -1.769 -26.583 26.191 1.00 20.61 96 LEU B N 1
ATOM 1581 C CA . LEU B 1 130 ? -1.970 -26.994 27.571 1.00 21.07 96 LEU B CA 1
ATOM 1582 C C . LEU B 1 130 ? -0.901 -27.971 28.055 1.00 21.48 96 LEU B C 1
ATOM 1583 O O . LEU B 1 130 ? -0.464 -27.876 29.218 1.00 23.67 96 LEU B O 1
ATOM 1588 N N . ALA B 1 131 ? -0.487 -28.904 27.191 1.00 20.23 97 ALA B N 1
ATOM 1589 C CA . ALA B 1 131 ? 0.580 -29.832 27.508 1.00 20.64 97 ALA B CA 1
ATOM 1590 C C . ALA B 1 131 ? 1.904 -29.089 27.743 1.00 24.19 97 ALA B C 1
ATOM 1591 O O . ALA B 1 131 ? 2.734 -29.547 28.535 1.00 26.12 97 ALA B O 1
ATOM 1593 N N . GLU B 1 132 ? 2.102 -27.983 27.031 1.00 23.93 98 GLU B N 1
ATOM 1594 C CA . GLU B 1 132 ? 3.322 -27.170 27.154 1.00 28.22 98 GLU B CA 1
ATOM 1595 C C . GLU B 1 132 ? 3.345 -26.369 28.432 1.00 27.25 98 GLU B C 1
ATOM 1596 O O . GLU B 1 132 ? 4.379 -26.279 29.090 1.00 28.32 98 GLU B O 1
ATOM 1602 N N . ASN B 1 133 ? 2.199 -25.775 28.756 1.00 26.57 99 ASN B N 1
ATOM 1603 C CA . ASN B 1 133 ? 2.043 -24.830 29.850 1.00 26.34 99 ASN B CA 1
ATOM 1604 C C . ASN B 1 133 ? 1.811 -25.555 31.161 1.00 23.72 99 ASN B C 1
ATOM 1605 O O . ASN B 1 133 ? 2.261 -25.104 32.202 1.00 22.54 99 ASN B O 1
ATOM 1610 N N . SER B 1 134 ? 1.113 -26.685 31.108 1.00 20.46 100 SER B N 1
ATOM 1611 C CA . SER B 1 134 ? 0.847 -27.493 32.305 1.00 20.27 100 SER B CA 1
ATOM 1612 C C . SER B 1 134 ? 1.242 -28.980 32.155 1.00 18.45 100 SER B C 1
ATOM 1613 O O . SER B 1 134 ? 0.387 -29.837 32.271 1.00 18.01 100 SER B O 1
ATOM 1616 N N . PRO B 1 135 ? 2.543 -29.287 31.929 1.00 20.56 101 PRO B N 1
ATOM 1617 C CA . PRO B 1 135 ? 3.034 -30.674 31.747 1.00 21.07 101 PRO B CA 1
ATOM 1618 C C . PRO B 1 135 ? 2.715 -31.567 32.947 1.00 23.91 101 PRO B C 1
ATOM 1619 O O . PRO B 1 135 ? 2.594 -32.799 32.815 1.00 23.04 101 PRO B O 1
ATOM 1623 N N . GLU B 1 136 ? 2.539 -30.944 34.116 1.00 21.78 102 GLU B N 1
ATOM 1624 C CA . GLU B 1 136 ? 2.250 -31.708 35.302 1.00 23.80 102 GLU B CA 1
ATOM 1625 C C . GLU B 1 136 ? 0.802 -32.211 35.308 1.00 22.12 102 GLU B C 1
ATOM 1626 O O . GLU B 1 136 ? 0.491 -33.134 36.054 1.00 22.72 102 GLU B O 1
ATOM 1632 N N . PHE B 1 137 ? -0.069 -31.625 34.459 1.00 20.29 103 PHE B N 1
ATOM 1633 C CA . PHE B 1 137 ? -1.455 -32.074 34.351 1.00 18.91 103 PHE B CA 1
ATOM 1634 C C . PHE B 1 137 ? -1.872 -32.685 33.005 1.00 16.63 103 PHE B C 1
ATOM 1635 O O . PHE B 1 137 ? -2.892 -33.344 32.950 1.00 17.08 103 PHE B O 1
ATOM 1643 N N . VAL B 1 138 ? -1.111 -32.443 31.942 1.00 17.66 104 VAL B N 1
ATOM 1644 C CA . VAL B 1 138 ? -1.538 -32.890 30.587 1.00 16.27 104 VAL B CA 1
ATOM 1645 C C . VAL B 1 138 ? -0.361 -33.464 29.802 1.00 15.66 104 VAL B C 1
ATOM 1646 O O . VAL B 1 138 ? 0.681 -32.821 29.704 1.00 15.14 104 VAL B O 1
ATOM 1650 N N . THR B 1 139 ? -0.565 -34.661 29.216 1.00 15.07 105 THR B N 1
ATOM 1651 C CA . THR B 1 139 ? 0.420 -35.313 28.371 1.00 14.68 105 THR B CA 1
ATOM 1652 C C . THR B 1 139 ? -0.259 -35.617 27.042 1.00 15.34 105 THR B C 1
ATOM 1653 O O . THR B 1 139 ? -1.408 -36.065 27.023 1.00 15.68 105 THR B O 1
ATOM 1657 N N . ALA B 1 140 ? 0.422 -35.333 25.935 1.00 14.90 106 ALA B N 1
ATOM 1658 C CA . ALA B 1 140 ? -0.143 -35.588 24.608 1.00 15.42 106 ALA B CA 1
ATOM 1659 C C . ALA B 1 140 ? 0.731 -36.589 23.856 1.00 15.96 106 ALA B C 1
ATOM 1660 O O . ALA B 1 140 ? 1.966 -36.541 23.980 1.00 15.23 106 ALA B O 1
ATOM 1662 N N . LYS B 1 141 ? 0.095 -37.496 23.102 1.00 14.20 107 LYS B N 1
ATOM 1663 C CA . LYS B 1 141 ? 0.766 -38.337 22.115 1.00 13.73 107 LYS B CA 1
ATOM 1664 C C . LYS B 1 141 ? 0.143 -38.037 20.773 1.00 14.59 107 LYS B C 1
ATOM 1665 O O . LYS B 1 141 ? -1.092 -38.053 20.660 1.00 12.19 107 LYS B O 1
ATOM 1671 N N . ILE B 1 142 ? 0.963 -37.727 19.771 1.00 12.77 108 ILE B N 1
ATOM 1672 C CA . ILE B 1 142 ? 0.493 -37.629 18.375 1.00 18.59 108 ILE B CA 1
ATOM 1673 C C . ILE B 1 142 ? 1.131 -38.818 17.669 1.00 20.50 108 ILE B C 1
ATOM 1674 O O . ILE B 1 142 ? 2.353 -39.007 17.75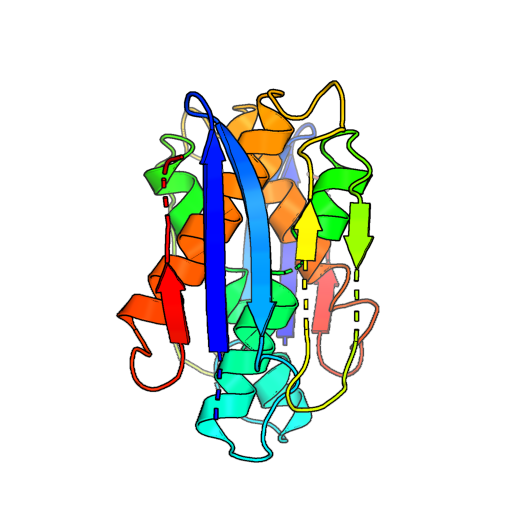1 1.00 18.83 108 ILE B O 1
ATOM 1687 N N . THR B 1 144 ? 1.513 -40.859 14.037 1.00 30.06 110 THR B N 1
ATOM 1688 C CA . THR B 1 144 ? 1.307 -40.845 12.602 1.00 34.61 110 THR B CA 1
ATOM 1689 C C . THR B 1 144 ? 1.525 -42.286 12.215 1.00 38.79 110 THR B C 1
ATOM 1690 O O . THR B 1 144 ? 2.660 -42.731 12.056 1.00 39.70 110 THR B O 1
ATOM 1694 N N . GLN B 1 145 ? 0.412 -43.020 12.167 1.00 42.88 111 GLN B N 1
ATOM 1695 C CA . GLN B 1 145 ? 0.377 -44.432 11.822 1.00 45.22 111 GLN B CA 1
ATOM 1696 C C . GLN B 1 145 ? -0.427 -44.605 10.534 1.00 46.25 111 GLN B C 1
ATOM 1697 O O . GLN B 1 145 ? -1.233 -45.530 10.358 1.00 46.88 111 GLN B O 1
#

InterPro domains:
  IPR007422 Cysteine protease Prp [PF04327] (1-104)
  IPR007422 Cysteine protease Prp [PTHR39178] (1-106)
  IPR007422 Cysteine protease Prp [cd16332] (1-105)
  IPR036764 Cysteine protease Prp superfamily [G3DSA:3.30.70.1490] (1-111)
  IPR036764 Cysteine protease Prp superfamily [SSF118010] (1-107)

Radius of gyration: 16.94 Å; Cα contacts (8 Å, |Δi|>4): 389; chains: 2; bounding box: 30×41×39 Å

CATH classification: 3.30.70.1490

Organism: Streptococcus mutans serotype c (strain ATCC 700610 / UA159) (NCBI:txid210007)

Sequence (213 aa):
SIQATFIRRKGILESVELTGHASGEYGFDIVCCAAVSTLSNLVNALEVLADCTVSLQQDEFDGGYKIDLSYITNKSDDEKVQLLFEAFLLGITNNLAENSPEFVTAKITQSIQATFIRRKGILESVELTGHAGSGEYGFDIVCAAVSTLSNLVNALEVLADCTVSLQDEFDGGYKIDLSYITNKSDEKVQLLFEAFLLGITNLAENSPEFVTAKITQ

Nearest PDB structures (foldseek):
  2g0j-assembly2_C  TM=9.985E-01  e=1.837E-20  Streptococcus mutans
  2g0i-assembly1_A  TM=9.869E-01  e=5.910E-20  Streptococcus mutans
  2idl-assembly1_A  TM=9.297E-01  e=3.821E-12  Streptococcus pneumoniae TIGR4
  7jvs-assembly1_D  TM=8.760E-01  e=2.787E-08  Staphylococcus aureus
  5ddw-assembly1_B  TM=3.906E-01  e=1.144E+00  Actinoalloteichus sp. WH1-2216-6